Protein AF-A0A427YK51-F1 (afdb_monomer_lite)

pLDDT: mean 76.86, std 20.22, range [32.34, 98.31]

Secondary structure (DSSP, 8-state):
----TTSHHHHHHHHHHHHHHHHHHHT----S----PPP-------HHHHHHHHHHHHHHHHHH-HHHHHHHHTHHHHHHHHS-S------S-----------------TTTSS-HHHHHHHHHHTHHHHHHHHHHHHHHHHHHHTT-SS-TTHHHHHHHHHHHHHHHHHHHHHHHHHHHHHHHHHHHHHHHHHHHHHHHHHHHHHHHHHHHHHHHHHHHHHHHHHHHHHH-

Structure (mmCIF, N/CA/C/O backbone):
data_AF-A0A427YK51-F1
#
_entry.id   AF-A0A427YK51-F1
#
loop_
_atom_site.group_PDB
_atom_site.id
_atom_site.type_symbol
_atom_site.label_atom_id
_atom_site.label_alt_id
_atom_site.label_comp_id
_atom_site.label_asym_id
_atom_site.label_entity_id
_atom_site.label_seq_id
_atom_site.pdbx_PDB_ins_code
_atom_site.Cartn_x
_atom_site.Cartn_y
_atom_site.Cartn_z
_atom_site.occupancy
_atom_site.B_iso_or_equiv
_atom_site.auth_seq_id
_atom_site.auth_comp_id
_atom_site.auth_asym_id
_atom_site.auth_atom_id
_atom_site.pdbx_PDB_model_num
ATOM 1 N N . MET A 1 1 ? -42.711 -63.220 38.033 1.00 44.75 1 MET A N 1
ATOM 2 C CA . MET A 1 1 ? -41.457 -62.442 38.059 1.00 44.75 1 MET A CA 1
ATOM 3 C C . MET A 1 1 ? -41.635 -61.260 37.131 1.00 44.75 1 MET A C 1
ATOM 5 O O . MET A 1 1 ? -41.816 -61.467 35.942 1.00 44.75 1 MET A O 1
ATOM 9 N N . GLY A 1 2 ? -41.697 -60.066 37.702 1.00 42.53 2 GLY A N 1
ATOM 10 C CA . GLY A 1 2 ? -41.943 -58.801 37.017 1.00 42.53 2 GLY A CA 1
ATOM 11 C C . GLY A 1 2 ? -41.925 -57.731 38.096 1.00 42.53 2 GLY A C 1
ATOM 12 O O . GLY A 1 2 ? -42.953 -57.460 38.697 1.00 42.53 2 GLY A O 1
ATOM 13 N N . SER A 1 3 ? -40.720 -57.307 38.464 1.00 44.53 3 SER A N 1
ATOM 14 C CA . SER A 1 3 ? -40.442 -56.328 39.512 1.00 44.53 3 SER A CA 1
ATOM 15 C C . SER A 1 3 ? -40.692 -54.913 38.997 1.00 44.53 3 SER A C 1
ATOM 17 O O . SER A 1 3 ? -40.274 -54.570 37.892 1.00 44.53 3 SER A O 1
ATOM 19 N N . ASP A 1 4 ? -41.382 -54.128 39.817 1.00 44.78 4 ASP A N 1
ATOM 20 C CA . ASP A 1 4 ? -41.855 -52.778 39.530 1.00 44.78 4 ASP A CA 1
ATOM 21 C C . ASP A 1 4 ? -40.704 -51.769 39.309 1.00 44.78 4 ASP A C 1
ATOM 23 O O . ASP A 1 4 ? -39.847 -51.620 40.182 1.00 44.78 4 ASP A O 1
ATOM 27 N N . PRO A 1 5 ? -40.697 -51.002 38.201 1.00 50.91 5 PRO A N 1
ATOM 28 C CA . PRO A 1 5 ? -39.654 -50.016 37.884 1.00 50.91 5 PRO A CA 1
ATOM 29 C C . PRO A 1 5 ? -39.825 -48.658 38.598 1.00 50.91 5 PRO A C 1
ATOM 31 O O . PRO A 1 5 ? -39.137 -47.695 38.271 1.00 50.91 5 PRO A O 1
ATOM 34 N N . LEU A 1 6 ? -40.749 -48.541 39.559 1.00 51.09 6 LEU A N 1
ATOM 35 C CA . LEU A 1 6 ? -41.072 -47.273 40.238 1.00 51.09 6 LEU A CA 1
ATOM 36 C C . LEU A 1 6 ? -40.318 -47.061 41.563 1.00 51.09 6 LEU A C 1
ATOM 38 O O . LEU A 1 6 ? -40.369 -45.970 42.128 1.00 51.09 6 LEU A O 1
ATOM 42 N N . ALA A 1 7 ? -39.613 -48.078 42.069 1.00 51.84 7 ALA A N 1
ATOM 43 C CA . ALA A 1 7 ? -38.856 -47.970 43.318 1.00 51.84 7 ALA A CA 1
ATOM 44 C C . ALA A 1 7 ? -37.453 -47.363 43.124 1.00 51.84 7 ALA A C 1
ATOM 46 O O . ALA A 1 7 ? -36.937 -46.727 44.037 1.00 51.84 7 ALA A O 1
ATOM 47 N N . GLU A 1 8 ? -36.848 -47.499 41.941 1.00 56.53 8 GLU A N 1
ATOM 48 C CA . GLU A 1 8 ? -35.468 -47.051 41.688 1.00 56.53 8 GLU A CA 1
ATOM 49 C C . GLU A 1 8 ? -35.343 -45.520 41.564 1.00 56.53 8 GLU A C 1
ATOM 51 O O . GLU A 1 8 ? -34.313 -44.948 41.921 1.00 56.53 8 GLU A O 1
ATOM 56 N N . SER A 1 9 ? -36.403 -44.817 41.146 1.00 58.25 9 SER A N 1
ATOM 57 C CA . SER A 1 9 ? -36.369 -43.360 40.946 1.00 58.25 9 SER A CA 1
ATOM 58 C C . SER A 1 9 ? -36.413 -42.538 42.239 1.00 58.25 9 SER A C 1
ATOM 60 O O . SER A 1 9 ? -36.059 -41.362 42.214 1.00 58.25 9 SER A O 1
ATOM 62 N N . SER A 1 10 ? -36.854 -43.114 43.364 1.00 60.19 10 SER A N 1
ATOM 63 C CA . SER A 1 10 ? -36.919 -42.408 44.657 1.00 60.19 10 SER A CA 1
ATOM 64 C C . SER A 1 10 ? -35.620 -42.507 45.464 1.00 60.19 10 SER A C 1
ATOM 66 O O . SER A 1 10 ? -35.354 -41.653 46.310 1.00 60.19 10 SER A O 1
ATOM 68 N N . ILE A 1 11 ? -34.786 -43.507 45.171 1.00 65.88 11 ILE A N 1
ATOM 69 C CA . ILE A 1 11 ? -33.547 -43.789 45.906 1.00 65.88 11 ILE A CA 1
ATOM 70 C C . ILE A 1 11 ? -32.433 -42.829 45.462 1.00 65.88 11 ILE A C 1
ATOM 72 O O . ILE A 1 11 ? -31.733 -42.260 46.294 1.00 65.88 11 ILE A O 1
ATOM 76 N N . ILE A 1 12 ? -32.344 -42.543 44.161 1.00 72.50 12 ILE A N 1
ATOM 77 C CA . ILE A 1 12 ? -31.339 -41.648 43.561 1.00 72.50 12 ILE A CA 1
ATOM 78 C C . ILE A 1 12 ? -31.368 -40.211 44.139 1.00 72.50 12 ILE A C 1
ATOM 80 O O . ILE A 1 12 ? -30.313 -39.696 44.518 1.00 72.50 12 ILE A O 1
ATOM 84 N N . PRO A 1 13 ? -32.524 -39.523 44.255 1.00 78.69 13 PRO A N 1
ATOM 85 C CA . PRO A 1 13 ? -32.568 -38.186 44.853 1.00 78.69 13 PRO A CA 1
ATOM 86 C C . PRO A 1 13 ? -32.269 -38.188 46.360 1.00 78.69 13 PRO A C 1
ATOM 88 O O . PRO A 1 13 ? -31.749 -37.197 46.879 1.00 78.69 13 PRO A O 1
ATOM 91 N N . LEU A 1 14 ? -32.562 -39.286 47.066 1.00 76.38 14 LEU A N 1
ATOM 92 C CA . LEU A 1 14 ? -32.202 -39.441 48.477 1.00 76.38 14 LEU A CA 1
ATOM 93 C C . LEU A 1 14 ? -30.695 -39.637 48.647 1.00 76.38 14 LEU A C 1
ATOM 95 O O . LEU A 1 14 ? -30.105 -38.982 49.500 1.00 76.38 14 LEU A O 1
ATOM 99 N N . GLU A 1 15 ? -30.057 -40.444 47.802 1.00 77.62 15 GLU A N 1
ATOM 100 C CA . GLU A 1 15 ? -28.602 -40.619 47.798 1.00 77.62 15 GLU A CA 1
ATOM 101 C C . GLU A 1 15 ? -27.862 -39.321 47.460 1.00 77.62 15 GLU A C 1
ATOM 103 O O . GLU A 1 15 ? -26.874 -38.991 48.114 1.00 77.62 15 GLU A O 1
ATOM 108 N N . LEU A 1 16 ? -28.361 -38.532 46.502 1.00 75.12 16 LEU A N 1
ATOM 109 C CA . LEU A 1 16 ? -27.796 -37.217 46.177 1.00 75.12 16 LEU A CA 1
ATOM 110 C C . LEU A 1 16 ? -27.913 -36.231 47.342 1.00 75.12 16 LEU A C 1
ATOM 112 O O . LEU A 1 16 ? -26.957 -35.512 47.626 1.00 75.12 16 LEU A O 1
ATOM 116 N N . ARG A 1 17 ? -29.050 -36.211 48.051 1.00 78.62 17 ARG A N 1
ATOM 117 C CA . ARG A 1 17 ? -29.208 -35.394 49.264 1.00 78.62 17 ARG A CA 1
ATOM 118 C C . ARG A 1 17 ? -28.323 -35.879 50.404 1.00 78.62 17 ARG A C 1
ATOM 120 O O . ARG A 1 17 ? -27.731 -35.050 51.083 1.00 78.62 17 ARG A O 1
ATOM 127 N N . LEU A 1 18 ? -28.201 -37.189 50.600 1.00 74.75 18 LEU A N 1
ATOM 128 C CA . LEU A 1 18 ? -27.351 -37.767 51.639 1.00 74.75 18 LEU A CA 1
ATOM 129 C C . LEU A 1 18 ? -25.876 -37.461 51.351 1.00 74.75 18 LEU A C 1
ATOM 131 O O . LEU A 1 18 ? -25.161 -37.030 52.248 1.00 74.75 18 LEU A O 1
ATOM 135 N N . ARG A 1 19 ? -25.459 -37.538 50.083 1.00 72.62 19 ARG A N 1
ATOM 136 C CA . ARG A 1 19 ? -24.123 -37.142 49.629 1.00 72.62 19 ARG A CA 1
ATOM 137 C C . ARG A 1 19 ? -23.878 -35.636 49.714 1.00 72.62 19 ARG A C 1
ATOM 139 O O . ARG A 1 19 ? -22.768 -35.230 50.035 1.00 72.62 19 ARG A O 1
ATOM 146 N N . ALA A 1 20 ? -24.887 -34.803 49.457 1.00 72.75 20 ALA A N 1
ATOM 147 C CA . ALA A 1 20 ? -24.796 -33.353 49.636 1.00 72.75 20 ALA A CA 1
ATOM 148 C C . ALA A 1 20 ? -24.686 -32.971 51.121 1.00 72.75 20 ALA A C 1
ATOM 150 O O . ALA A 1 20 ? -23.879 -32.117 51.475 1.00 72.75 20 ALA A O 1
ATOM 151 N N . LEU A 1 21 ? -25.435 -33.644 51.997 1.00 70.81 21 LEU A N 1
ATOM 152 C CA . LEU A 1 21 ? -25.329 -33.477 53.447 1.00 70.81 21 LEU A CA 1
ATOM 153 C C . LEU A 1 21 ? -23.977 -33.977 53.968 1.00 70.81 21 LEU A C 1
ATOM 155 O O . LEU A 1 21 ? -23.345 -33.296 54.768 1.00 70.81 21 LEU A O 1
ATOM 159 N N . GLU A 1 22 ? -23.488 -35.112 53.472 1.00 73.31 22 GLU A N 1
ATOM 160 C CA . GLU A 1 22 ? -22.149 -35.624 53.773 1.00 73.31 22 GLU A CA 1
ATOM 161 C C . GLU A 1 22 ? -21.064 -34.626 53.333 1.00 73.31 22 GLU A C 1
ATOM 163 O O . GLU A 1 22 ? -20.178 -34.285 54.113 1.00 73.31 22 GLU A O 1
ATOM 168 N N . ALA A 1 23 ? -21.185 -34.080 52.124 1.00 69.56 23 ALA A N 1
ATOM 169 C CA . ALA A 1 23 ? -20.303 -33.060 51.567 1.00 69.56 23 ALA A CA 1
ATOM 170 C C . ALA A 1 23 ? -20.331 -31.737 52.358 1.00 69.56 23 ALA A C 1
ATOM 172 O O . ALA A 1 23 ? -19.291 -31.110 52.558 1.00 69.56 23 ALA A O 1
ATOM 173 N N . GLN A 1 24 ? -21.499 -31.314 52.841 1.00 67.44 24 GLN A N 1
ATOM 174 C CA . GLN A 1 24 ? -21.661 -30.076 53.605 1.00 67.44 24 GLN A CA 1
ATOM 175 C C . GLN A 1 24 ? -21.171 -30.211 55.055 1.00 67.44 24 GLN A C 1
ATOM 177 O O . GLN A 1 24 ? -20.648 -29.252 55.615 1.00 67.44 24 GLN A O 1
ATOM 182 N N . VAL A 1 25 ? -21.286 -31.403 55.650 1.00 60.78 25 VAL A N 1
ATOM 183 C CA . VAL A 1 25 ? -20.880 -31.680 57.040 1.00 60.78 25 VAL A CA 1
ATOM 184 C C . VAL A 1 25 ? -19.402 -32.073 57.153 1.00 60.78 25 VAL A C 1
ATOM 186 O O . VAL A 1 25 ? -18.727 -31.651 58.092 1.00 60.78 25 VAL A O 1
ATOM 189 N N . LEU A 1 26 ? -18.865 -32.856 56.212 1.00 61.69 26 LEU A N 1
ATOM 190 C CA . LEU A 1 26 ? -17.434 -33.199 56.180 1.00 61.69 26 LEU A CA 1
ATOM 191 C C . LEU A 1 26 ? -16.580 -32.084 55.559 1.00 61.69 26 LEU A C 1
ATOM 193 O O . LEU A 1 26 ? -15.373 -32.033 55.809 1.00 61.69 26 LEU A O 1
ATOM 197 N N . GLY A 1 27 ? -17.224 -31.168 54.832 1.00 50.03 27 GLY A N 1
ATOM 198 C CA . GLY A 1 27 ? -16.597 -30.096 54.078 1.00 50.03 27 GLY A CA 1
ATOM 199 C C . GLY A 1 27 ? -16.017 -30.624 52.769 1.00 50.03 27 GLY A C 1
ATOM 200 O O . GLY A 1 27 ? -15.005 -31.321 52.757 1.00 50.03 27 GLY A O 1
ATOM 201 N N . VAL A 1 28 ? -16.615 -30.254 51.638 1.00 48.75 28 VAL A N 1
ATOM 202 C CA . VAL A 1 28 ? -15.907 -30.288 50.353 1.00 48.75 28 VAL A CA 1
ATOM 203 C C . VAL A 1 28 ? -14.806 -29.246 50.462 1.00 48.75 28 VAL A C 1
ATOM 205 O O . VAL A 1 28 ? -15.109 -28.077 50.690 1.00 48.75 28 VAL A O 1
ATOM 208 N N . GLY A 1 29 ? -13.543 -29.670 50.368 1.00 42.81 29 GLY A N 1
ATOM 209 C CA . GLY A 1 29 ? -12.381 -28.789 50.449 1.00 42.81 29 GLY A CA 1
ATOM 210 C C . GLY A 1 29 ? -12.544 -27.583 49.527 1.00 42.81 29 GLY A C 1
ATOM 211 O O . GLY A 1 29 ? -12.349 -27.678 48.316 1.00 42.81 29 GLY A O 1
ATOM 212 N N . SER A 1 30 ? -12.935 -26.452 50.109 1.00 32.53 30 SER A N 1
ATOM 213 C CA . SER A 1 30 ? -12.967 -25.177 49.421 1.00 32.53 30 SER A CA 1
ATOM 214 C C . SER A 1 30 ? -11.526 -24.733 49.217 1.00 32.53 30 SER A C 1
ATOM 216 O O . SER A 1 30 ? -10.834 -24.388 50.170 1.00 32.53 30 SER A O 1
ATOM 218 N N . SER A 1 31 ? -11.130 -24.699 47.946 1.00 32.75 31 SER A N 1
ATOM 219 C CA . SER A 1 31 ? -9.951 -24.039 47.377 1.00 32.75 31 SER A CA 1
ATOM 220 C C . SER A 1 31 ? -8.581 -24.686 47.628 1.00 32.75 31 SER A C 1
ATOM 222 O O . SER A 1 31 ? -8.115 -24.812 48.750 1.00 32.75 31 SER A O 1
ATOM 224 N N . LEU A 1 32 ? -7.904 -25.078 46.542 1.00 44.16 32 LEU A N 1
ATOM 225 C CA . LEU A 1 32 ? -6.836 -24.305 45.874 1.00 44.16 32 LEU A CA 1
ATOM 226 C C . LEU A 1 32 ? -5.875 -23.419 46.697 1.00 44.16 32 LEU A C 1
ATOM 228 O O . LEU A 1 32 ? -5.132 -22.652 46.089 1.00 44.16 32 LEU A O 1
ATOM 232 N N . SER A 1 33 ? -5.799 -23.524 48.021 1.00 41.41 33 SER A N 1
ATOM 233 C CA . SER A 1 33 ? -4.777 -22.824 48.786 1.00 41.41 33 SER A CA 1
ATOM 234 C C . SER A 1 33 ? -4.184 -23.698 49.878 1.00 41.41 33 SER A C 1
ATOM 236 O O . SER A 1 33 ? -4.860 -24.191 50.772 1.00 41.41 33 SER A O 1
ATOM 238 N N . ASP A 1 34 ? -2.867 -23.748 49.786 1.00 32.78 34 ASP A N 1
ATOM 239 C CA . ASP A 1 34 ? -1.893 -24.071 50.805 1.00 32.78 34 ASP A CA 1
ATOM 240 C C . ASP A 1 34 ? -1.350 -25.501 50.859 1.00 32.78 34 ASP A C 1
ATOM 242 O O . ASP A 1 34 ? -2.022 -26.518 51.023 1.00 32.78 34 ASP A O 1
ATOM 246 N N . ARG A 1 35 ? -0.041 -25.522 50.648 1.00 44.59 35 ARG A N 1
ATOM 247 C CA . ARG A 1 35 ? 0.830 -26.666 50.485 1.00 44.59 35 ARG A CA 1
ATOM 248 C C . ARG A 1 35 ? 1.376 -26.970 51.870 1.00 44.59 35 ARG A C 1
ATOM 250 O O . ARG A 1 35 ? 2.417 -26.445 52.244 1.00 44.59 35 ARG A O 1
ATOM 257 N N . VAL A 1 36 ? 0.682 -27.825 52.611 1.00 36.91 36 VAL A N 1
ATOM 258 C CA . VAL A 1 36 ? 1.218 -28.451 53.822 1.00 36.91 36 VAL A CA 1
ATOM 259 C C . VAL A 1 36 ? 0.994 -29.954 53.713 1.00 36.91 36 VAL A C 1
ATOM 261 O O . VAL A 1 36 ? -0.085 -30.418 53.355 1.00 36.91 36 VAL A O 1
ATOM 264 N N . GLU A 1 37 ? 2.079 -30.690 53.923 1.00 36.19 37 GLU A N 1
ATOM 265 C CA . GLU A 1 37 ? 2.187 -32.140 53.788 1.00 36.19 37 GLU A CA 1
ATOM 266 C C . GLU A 1 37 ? 1.165 -32.932 54.624 1.00 36.19 37 GLU A C 1
ATOM 268 O O . GLU A 1 37 ? 0.690 -32.445 55.654 1.00 36.19 37 GLU A O 1
ATOM 273 N N . PRO A 1 38 ? 0.832 -34.170 54.211 1.00 39.66 38 PRO A N 1
ATOM 274 C CA . PRO A 1 38 ? -0.181 -34.970 54.881 1.00 39.66 38 PRO A CA 1
ATOM 275 C C . PRO A 1 38 ? 0.392 -35.635 56.140 1.00 39.66 38 PRO A C 1
ATOM 277 O O . PRO A 1 38 ? 1.454 -36.255 56.067 1.00 39.66 38 PRO A O 1
ATOM 280 N N . PRO A 1 39 ? -0.331 -35.653 57.271 1.00 39.81 39 PRO A N 1
ATOM 281 C CA . PRO A 1 39 ? -0.178 -36.721 58.231 1.00 39.81 39 PRO A CA 1
ATOM 282 C C . PRO A 1 39 ? -1.173 -37.845 57.916 1.00 39.81 39 PRO A C 1
ATOM 284 O O . PRO A 1 39 ? -2.341 -37.632 57.590 1.00 39.81 39 PRO A O 1
ATOM 287 N N . HIS A 1 40 ? -0.643 -39.058 58.006 1.00 45.44 40 HIS A N 1
ATOM 288 C CA . HIS A 1 40 ? -1.328 -40.340 58.027 1.00 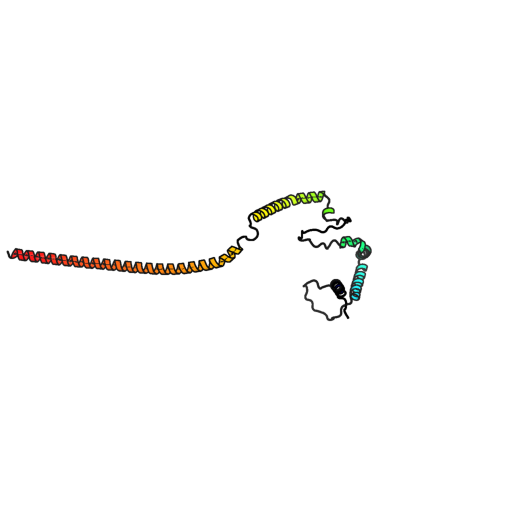45.44 40 HIS A CA 1
ATOM 289 C C . HIS A 1 40 ? -2.645 -40.331 58.820 1.00 45.44 40 HIS A C 1
ATOM 291 O O . HIS A 1 40 ? -2.649 -40.025 60.005 1.00 45.44 40 HIS A O 1
ATOM 297 N N . ASP A 1 41 ? -3.751 -40.695 58.170 1.00 38.09 41 ASP A N 1
ATOM 298 C CA . ASP A 1 41 ? -4.544 -41.897 58.477 1.00 38.09 41 ASP A CA 1
ATOM 299 C C . ASP A 1 41 ? -5.926 -41.798 57.820 1.00 38.09 41 ASP A C 1
ATOM 301 O O . ASP A 1 41 ? -6.728 -40.907 58.089 1.00 38.09 41 ASP A O 1
ATOM 305 N N . GLY A 1 42 ? -6.218 -42.761 56.945 1.00 44.41 42 GLY A N 1
ATOM 306 C CA . GLY A 1 42 ? -7.495 -42.919 56.248 1.00 44.41 42 GLY A CA 1
ATOM 307 C C . GLY A 1 42 ? -8.607 -43.438 57.157 1.00 44.41 42 GLY A C 1
ATOM 308 O O . GLY A 1 42 ? -9.209 -44.472 56.873 1.00 44.41 42 GLY A O 1
ATOM 309 N N . ARG A 1 43 ? -8.892 -42.736 58.254 1.00 46.94 43 ARG A N 1
ATOM 310 C CA . ARG A 1 43 ? -10.034 -43.020 59.119 1.00 46.94 43 ARG A CA 1
ATOM 311 C C . ARG A 1 43 ? -10.941 -41.806 59.106 1.00 46.94 43 ARG A C 1
ATOM 313 O O . ARG A 1 43 ? -10.569 -40.754 59.609 1.00 46.94 43 ARG A O 1
ATOM 320 N N . ALA A 1 44 ? -12.126 -41.961 58.518 1.00 52.44 44 ALA A N 1
ATOM 321 C CA . ALA A 1 44 ? -13.206 -40.996 58.649 1.00 52.44 44 ALA A CA 1
ATOM 322 C C . ALA A 1 44 ? -13.381 -40.681 60.142 1.00 52.44 44 ALA A C 1
ATOM 324 O O . ALA A 1 44 ? -13.879 -41.515 60.903 1.00 52.44 44 ALA A O 1
ATOM 325 N N . VAL A 1 45 ? -12.894 -39.516 60.580 1.00 55.88 45 VAL A N 1
ATOM 326 C CA . VAL A 1 45 ? -13.179 -38.997 61.915 1.00 55.88 45 VAL A CA 1
ATOM 327 C C . VAL A 1 45 ? -14.691 -38.878 61.955 1.00 55.88 45 VAL A C 1
ATOM 329 O O . VAL A 1 45 ? -15.280 -38.135 61.169 1.00 55.88 45 VAL A O 1
ATOM 332 N N . SER A 1 46 ? -15.325 -39.709 62.780 1.00 64.94 46 SER A N 1
ATOM 333 C CA . SER A 1 46 ? -16.777 -39.764 62.842 1.00 64.94 46 SER A CA 1
ATOM 334 C C . SER A 1 46 ? -17.298 -38.365 63.155 1.00 64.94 46 SER A C 1
ATOM 336 O O . SER A 1 46 ? -16.729 -37.651 63.981 1.00 64.94 46 SER A O 1
ATOM 338 N N . VAL A 1 47 ? -18.377 -37.959 62.484 1.00 64.38 47 VAL A N 1
ATOM 339 C CA . VAL A 1 47 ? -19.022 -36.649 62.685 1.00 64.38 47 VAL A CA 1
ATOM 340 C C . VAL A 1 47 ? -19.231 -36.372 64.177 1.00 64.38 47 VAL A C 1
ATOM 342 O O . VAL A 1 47 ? -19.006 -35.261 64.635 1.00 64.38 47 VAL A O 1
ATOM 345 N N . ASN A 1 48 ? -19.528 -37.413 64.955 1.00 70.00 48 ASN A N 1
ATOM 346 C CA . ASN A 1 48 ? -19.694 -37.341 66.403 1.00 70.00 48 ASN A CA 1
ATOM 347 C C . ASN A 1 48 ? -18.417 -36.931 67.156 1.00 70.00 48 ASN A C 1
ATOM 349 O O . ASN A 1 48 ? -18.511 -36.172 68.113 1.00 70.00 48 ASN A O 1
ATOM 353 N N . LEU A 1 49 ? -17.231 -37.382 66.729 1.00 70.94 49 LEU A N 1
ATOM 354 C CA . LEU A 1 49 ? -15.959 -36.959 67.330 1.00 70.94 49 LEU A CA 1
ATOM 355 C C . LEU A 1 49 ? -15.651 -35.496 67.006 1.00 70.94 49 LEU A C 1
ATOM 357 O O . LEU A 1 49 ? -15.225 -34.758 67.886 1.00 70.94 49 LEU A O 1
ATOM 361 N N . ARG A 1 50 ? -15.914 -35.053 65.771 1.00 70.50 50 ARG A N 1
ATOM 362 C CA . ARG A 1 50 ? -15.660 -33.664 65.356 1.00 70.50 50 ARG A CA 1
ATOM 363 C C . ARG A 1 50 ? -16.674 -32.686 65.948 1.00 70.50 50 ARG A C 1
ATOM 365 O O . ARG A 1 50 ? -16.298 -31.593 66.345 1.00 70.50 50 ARG A O 1
ATOM 372 N N . VAL A 1 51 ? -17.944 -33.081 66.045 1.00 77.25 51 VAL A N 1
ATOM 373 C CA . VAL A 1 51 ? -18.979 -32.320 66.758 1.00 77.25 51 VAL A CA 1
ATOM 374 C C . VAL A 1 51 ? -18.656 -32.262 68.247 1.00 77.25 51 VAL A C 1
ATOM 376 O O . VAL A 1 51 ? -18.777 -31.188 68.821 1.00 77.25 51 VAL A O 1
ATOM 379 N N . GLY A 1 52 ? -18.177 -33.359 68.843 1.00 77.88 52 GLY A N 1
ATOM 380 C CA . GLY A 1 52 ? -17.667 -33.365 70.216 1.00 77.88 52 GLY A CA 1
ATOM 381 C C . GLY A 1 52 ? -16.512 -32.382 70.401 1.00 77.88 52 GLY A C 1
ATOM 382 O O . GLY A 1 52 ? -16.578 -31.513 71.254 1.00 77.88 52 GLY A O 1
ATOM 383 N N . GLU A 1 53 ? -15.511 -32.414 69.522 1.00 81.56 53 GLU A N 1
ATOM 384 C CA . GLU A 1 53 ? -14.363 -31.503 69.592 1.00 81.56 53 GLU A CA 1
ATOM 385 C C . GLU A 1 53 ? -14.755 -30.027 69.385 1.00 81.56 53 GLU A C 1
ATOM 387 O O . GLU A 1 53 ? -14.220 -29.134 70.042 1.00 81.56 53 GLU A O 1
ATOM 392 N N . ILE A 1 54 ? -15.696 -29.748 68.477 1.00 81.38 54 ILE A N 1
ATOM 393 C CA . ILE A 1 54 ? -16.239 -28.398 68.268 1.00 81.38 54 ILE A CA 1
ATOM 394 C C . ILE A 1 54 ? -17.050 -27.960 69.485 1.00 81.38 54 ILE A C 1
ATOM 396 O O . ILE A 1 54 ? -16.949 -26.802 69.879 1.00 81.38 54 ILE A O 1
ATOM 400 N N . HIS A 1 55 ? -17.828 -28.861 70.082 1.00 82.12 55 HIS A N 1
ATOM 401 C CA . HIS A 1 55 ? -18.591 -28.588 71.290 1.00 82.12 55 HIS A CA 1
ATOM 402 C C . HIS A 1 55 ? -17.663 -28.258 72.457 1.00 82.12 55 HIS A C 1
ATOM 404 O O . HIS A 1 55 ? -17.832 -27.205 73.057 1.00 82.12 55 HIS A O 1
ATOM 410 N N . ASP A 1 56 ? -16.619 -29.054 72.684 1.00 83.38 56 ASP A N 1
ATOM 411 C CA . ASP A 1 56 ? -15.636 -28.826 73.745 1.00 83.38 56 ASP A CA 1
ATOM 412 C C . ASP A 1 56 ? -14.887 -27.498 73.539 1.00 83.38 56 ASP A C 1
ATOM 414 O O . ASP A 1 56 ? -14.688 -26.717 74.473 1.00 83.38 56 ASP A O 1
ATOM 418 N N . LYS A 1 57 ? -14.509 -27.186 72.291 1.00 82.38 57 LYS A N 1
ATOM 419 C CA . LYS A 1 57 ? -13.874 -25.906 71.930 1.00 82.38 57 LYS A CA 1
ATOM 420 C C . LYS A 1 57 ? -14.824 -24.723 72.103 1.00 82.38 57 LYS A C 1
ATOM 422 O O . LYS A 1 57 ? -14.398 -23.663 72.565 1.00 82.38 57 LYS A O 1
ATOM 427 N N . LEU A 1 58 ? -16.093 -24.886 71.740 1.00 81.62 58 LEU A N 1
ATOM 428 C CA . LEU A 1 58 ? -17.118 -23.860 71.895 1.00 81.62 58 LEU A CA 1
ATOM 429 C C . LEU A 1 58 ? -17.472 -23.657 73.369 1.00 81.62 58 LEU A C 1
ATOM 431 O O . LEU A 1 58 ? -17.639 -22.519 73.791 1.00 81.62 58 LEU A O 1
ATOM 435 N N . GLU A 1 59 ? -17.526 -24.719 74.166 1.00 84.06 59 GLU A N 1
ATOM 436 C CA . GLU A 1 59 ? -17.763 -24.661 75.604 1.00 84.06 59 GLU A CA 1
ATOM 437 C C . GLU A 1 59 ? -16.592 -23.964 76.305 1.00 84.06 59 GLU A C 1
ATOM 439 O O . GLU A 1 59 ? -16.814 -23.007 77.052 1.00 84.06 59 GLU A O 1
ATOM 444 N N . ALA A 1 60 ? -15.348 -24.312 75.960 1.00 84.88 60 ALA A N 1
ATOM 445 C CA . ALA A 1 60 ? -14.152 -23.621 76.439 1.00 84.88 60 ALA A CA 1
ATOM 446 C C . ALA A 1 60 ? -14.143 -22.127 76.055 1.00 84.88 60 ALA A C 1
ATOM 448 O O . ALA A 1 60 ? -13.878 -21.274 76.905 1.00 84.88 60 ALA A O 1
ATOM 449 N N . ALA A 1 61 ? -14.491 -21.783 74.812 1.00 80.31 61 ALA A N 1
ATOM 450 C CA . ALA A 1 61 ? -14.588 -20.394 74.351 1.00 80.31 61 ALA A CA 1
ATOM 451 C C . ALA A 1 61 ? -15.785 -19.634 74.955 1.00 80.31 61 ALA A C 1
ATOM 453 O O . ALA A 1 61 ? -15.713 -18.429 75.187 1.00 80.31 61 ALA A O 1
ATOM 454 N N . SER A 1 62 ? -16.885 -20.328 75.251 1.00 81.19 62 SER A N 1
ATOM 455 C CA . SER A 1 62 ? -18.023 -19.746 75.960 1.00 81.19 62 SER A CA 1
ATOM 456 C C . SER A 1 62 ? -17.643 -19.447 77.408 1.00 81.19 62 SER A C 1
ATOM 458 O O . SER A 1 62 ? -17.969 -18.383 77.925 1.00 81.19 62 SER A O 1
ATOM 460 N N . SER A 1 63 ? -16.880 -20.336 78.056 1.00 80.25 63 SER A N 1
ATOM 461 C CA . SER A 1 63 ? -16.449 -20.180 79.445 1.00 80.25 63 SER A CA 1
ATOM 462 C C . SER A 1 63 ? -15.577 -18.936 79.644 1.00 80.25 63 SER A C 1
ATOM 464 O O . SER A 1 63 ? -15.687 -18.288 80.685 1.00 80.25 63 SER A O 1
ATOM 466 N N . SER A 1 64 ? -14.798 -18.560 78.623 1.00 85.44 64 SER A N 1
ATOM 467 C CA . SER A 1 64 ? -13.919 -17.389 78.626 1.00 85.44 64 SER A CA 1
ATOM 468 C C . SER A 1 64 ? -14.608 -16.082 78.214 1.00 85.44 64 SER A C 1
ATOM 470 O O . SER A 1 64 ? -14.060 -15.011 78.472 1.00 85.44 64 SER A O 1
ATOM 472 N N . SER A 1 65 ? -15.804 -16.136 77.613 1.00 84.88 65 SER A N 1
ATOM 473 C CA . SER A 1 65 ? -16.527 -14.957 77.125 1.00 84.88 65 SER A CA 1
ATOM 474 C C . SER A 1 65 ? -18.025 -15.025 77.429 1.00 84.88 65 SER A C 1
ATOM 476 O O . SER A 1 65 ? -18.802 -15.718 76.768 1.00 84.88 65 SER A O 1
ATOM 478 N N . ASP A 1 66 ? -18.473 -14.215 78.390 1.00 80.50 66 ASP A N 1
ATOM 479 C CA . ASP A 1 66 ? -19.898 -14.104 78.731 1.00 80.50 66 ASP A CA 1
ATOM 480 C C . ASP A 1 66 ? -20.752 -13.537 77.583 1.00 80.50 66 ASP A C 1
ATOM 482 O O . ASP A 1 66 ? -21.955 -13.797 77.515 1.00 80.50 66 ASP A O 1
ATOM 486 N N . ALA A 1 67 ? -20.144 -12.806 76.642 1.00 79.56 67 ALA A N 1
ATOM 487 C CA . ALA A 1 67 ? -20.817 -12.342 75.430 1.00 79.56 67 ALA A CA 1
ATOM 488 C C . ALA A 1 67 ? -21.177 -13.511 74.498 1.00 79.56 67 ALA A C 1
ATOM 490 O O . ALA A 1 67 ? -22.289 -13.553 73.971 1.00 79.56 67 ALA A O 1
ATOM 491 N N . LEU A 1 68 ? -20.283 -14.498 74.357 1.00 80.94 68 LEU A N 1
ATOM 492 C CA . LEU A 1 68 ? -20.555 -15.722 73.600 1.00 80.94 68 LEU A CA 1
ATOM 493 C C . LEU A 1 68 ? -21.634 -16.570 74.278 1.00 80.94 68 LEU A C 1
ATOM 495 O O . LEU A 1 68 ? -22.523 -17.058 73.590 1.00 80.94 68 LEU A O 1
ATOM 499 N N . LYS A 1 69 ? -21.639 -16.674 75.614 1.00 83.19 69 LYS A N 1
ATOM 500 C CA . LYS A 1 69 ? -22.736 -17.342 76.343 1.00 83.19 69 LYS A CA 1
ATOM 501 C C . LYS A 1 69 ? -24.092 -16.690 76.063 1.00 83.19 69 LYS A C 1
ATOM 503 O O . LYS A 1 69 ? -25.069 -17.391 75.824 1.00 83.19 69 LYS A O 1
ATOM 508 N N . ARG A 1 70 ? -24.165 -15.352 76.063 1.00 81.75 70 ARG A N 1
ATOM 509 C CA . ARG A 1 70 ? -25.404 -14.618 75.737 1.00 81.75 70 ARG A CA 1
ATOM 510 C C . ARG A 1 70 ? -25.833 -14.828 74.288 1.00 81.75 70 ARG A C 1
ATOM 512 O O . ARG A 1 70 ? -27.020 -15.003 74.043 1.00 81.75 70 ARG A O 1
ATOM 519 N N . LEU A 1 71 ? -24.884 -14.859 73.354 1.00 82.12 71 LEU A N 1
ATOM 520 C CA . LEU A 1 71 ? -25.155 -15.142 71.945 1.00 82.12 71 LEU A CA 1
ATOM 521 C C . LEU A 1 71 ? -25.663 -16.575 71.740 1.00 82.12 71 LEU A C 1
ATOM 523 O O . LEU A 1 71 ? -26.634 -16.762 71.022 1.00 82.12 71 LEU A O 1
ATOM 527 N N . ILE A 1 72 ? -25.048 -17.572 72.382 1.00 83.00 72 ILE A N 1
ATOM 528 C CA . ILE A 1 72 ? -25.463 -18.981 72.287 1.00 83.00 72 ILE A CA 1
ATOM 529 C C . ILE A 1 72 ? -26.859 -19.164 72.897 1.00 83.00 72 ILE A C 1
ATOM 531 O O . ILE A 1 72 ? -27.735 -19.752 72.268 1.00 83.00 72 ILE A O 1
ATOM 535 N N . ASN A 1 73 ? -27.105 -18.592 74.079 1.00 85.06 73 ASN A N 1
ATOM 536 C CA . ASN A 1 73 ? -28.414 -18.655 74.739 1.00 85.06 73 ASN A CA 1
ATOM 537 C C . ASN A 1 73 ? -29.499 -17.883 73.970 1.00 85.06 73 ASN A C 1
ATOM 539 O O . ASN A 1 73 ? -30.666 -18.260 74.001 1.00 85.06 73 ASN A O 1
ATOM 543 N N . GLY A 1 74 ? -29.114 -16.809 73.276 1.00 83.56 74 GLY A N 1
ATOM 544 C CA . GLY A 1 74 ? -29.980 -16.001 72.421 1.00 83.56 74 GLY A CA 1
ATOM 545 C C . GLY A 1 74 ? -29.899 -16.366 70.941 1.00 83.56 74 GLY A C 1
ATOM 546 O O . GLY A 1 74 ? -30.349 -15.578 70.115 1.00 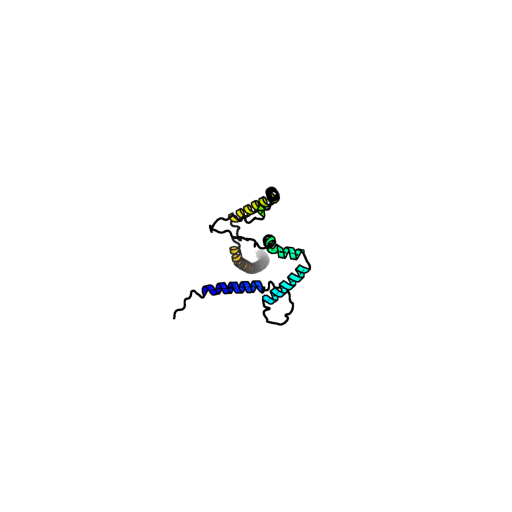83.56 74 GLY A O 1
ATOM 547 N N . TYR A 1 75 ? -29.325 -17.517 70.573 1.00 81.06 75 TYR A N 1
ATOM 548 C CA . TYR A 1 75 ? -28.979 -17.805 69.177 1.00 81.06 75 TYR A CA 1
ATOM 549 C C . TYR A 1 75 ? -30.198 -17.727 68.256 1.00 81.06 75 TYR A C 1
ATOM 551 O O . TYR A 1 75 ? -30.120 -17.140 67.184 1.00 81.06 75 TYR A O 1
ATOM 559 N N . GLN A 1 76 ? -31.353 -18.218 68.714 1.00 77.62 76 GLN A N 1
ATOM 560 C CA . GLN A 1 76 ? -32.613 -18.114 67.971 1.00 77.62 76 GLN A CA 1
ATOM 561 C C . GLN A 1 76 ? -33.088 -16.666 67.788 1.00 77.62 76 GLN A C 1
ATOM 563 O O . GLN A 1 76 ? -33.652 -16.334 66.753 1.00 77.62 76 GLN A O 1
ATOM 568 N N . GLN A 1 77 ? -32.834 -15.794 68.765 1.00 81.56 77 GLN A N 1
ATOM 569 C CA . GLN A 1 77 ? -33.208 -14.381 68.708 1.00 81.56 77 GLN A CA 1
ATOM 570 C C . GLN A 1 77 ? -32.279 -13.576 67.787 1.00 81.56 77 GLN A C 1
ATOM 572 O O . GLN A 1 77 ? -32.716 -12.619 67.155 1.00 81.56 77 GLN A O 1
ATOM 577 N N . TYR A 1 78 ? -31.008 -13.974 67.687 1.00 76.62 78 TYR A N 1
ATOM 578 C CA . TYR A 1 78 ? -30.022 -13.354 66.797 1.00 76.62 78 TYR A CA 1
ATOM 579 C C . TYR A 1 78 ? -29.960 -14.003 65.408 1.00 76.62 78 TYR A C 1
ATOM 581 O O . TYR A 1 78 ? -29.311 -13.455 64.518 1.00 76.62 78 TYR A O 1
ATOM 589 N N . LEU A 1 79 ? -30.657 -15.123 65.196 1.00 73.44 79 LEU A N 1
ATOM 590 C CA . LEU A 1 79 ? -30.714 -15.845 63.923 1.00 73.44 79 LEU A CA 1
ATOM 591 C C . LEU A 1 79 ? -31.071 -14.920 62.745 1.00 73.44 79 LEU A C 1
ATOM 593 O O . LEU A 1 79 ? -30.309 -14.929 61.780 1.00 73.44 79 LEU A O 1
ATOM 597 N N . PRO A 1 80 ? -32.097 -14.044 62.827 1.00 73.38 80 PRO A N 1
ATOM 598 C CA . PRO A 1 80 ? -32.458 -13.162 61.714 1.00 73.38 80 PRO A CA 1
ATOM 599 C C . PRO A 1 80 ? -31.364 -12.149 61.341 1.00 73.38 80 PRO A C 1
ATOM 601 O O . PRO A 1 80 ? -31.245 -11.758 60.185 1.00 73.38 80 PRO A O 1
ATOM 604 N N . LEU A 1 81 ? -30.544 -11.727 62.311 1.00 70.44 81 LEU A N 1
ATOM 605 C CA . LEU A 1 81 ? -29.435 -10.792 62.084 1.00 70.44 81 LEU A CA 1
ATOM 606 C C . LEU A 1 81 ? -28.207 -11.492 61.488 1.00 70.44 81 LEU A C 1
ATOM 608 O O . LEU A 1 81 ? -27.429 -10.875 60.766 1.00 70.44 81 LEU A O 1
ATOM 612 N N . LEU A 1 82 ? -28.035 -12.783 61.782 1.00 69.75 82 LEU A N 1
ATOM 613 C CA . LEU A 1 82 ? -26.942 -13.604 61.261 1.00 69.75 82 LEU A CA 1
ATOM 614 C C . LEU A 1 82 ? -27.240 -14.150 59.855 1.00 69.75 82 LEU A C 1
ATOM 616 O O . LEU A 1 82 ? -26.308 -14.477 59.123 1.00 69.75 82 LEU A O 1
ATOM 620 N N . THR A 1 83 ? -28.512 -14.210 59.451 1.00 65.88 83 THR A N 1
ATOM 621 C CA . THR A 1 83 ? -28.940 -14.638 58.107 1.00 65.88 83 THR A CA 1
ATOM 622 C C . THR A 1 83 ? -28.880 -13.539 57.044 1.00 65.88 83 THR A C 1
ATOM 624 O O . THR A 1 83 ? -29.158 -13.818 55.884 1.00 65.88 83 THR A O 1
ATOM 627 N N . LEU A 1 84 ? -28.455 -12.313 57.381 1.00 57.00 84 LEU A N 1
ATOM 628 C CA . LEU A 1 84 ? -28.312 -11.189 56.433 1.00 57.00 84 LEU A CA 1
ATOM 629 C C . LEU A 1 84 ? -27.170 -11.356 55.407 1.00 57.00 84 LEU A C 1
ATOM 631 O O . LEU A 1 84 ? -26.809 -10.408 54.716 1.00 57.00 84 LEU A O 1
ATOM 635 N N . SER A 1 85 ? -26.580 -12.545 55.297 1.00 55.50 85 SER A N 1
ATOM 636 C CA . SER A 1 85 ? -25.424 -12.809 54.444 1.00 55.50 85 SER A CA 1
ATOM 637 C C . SER A 1 85 ? -25.613 -14.089 53.635 1.00 55.50 85 SER A C 1
ATOM 639 O O . SER A 1 85 ? -24.856 -15.041 53.783 1.00 55.50 85 SER A O 1
ATOM 641 N N . HIS A 1 86 ? -26.662 -14.141 52.811 1.00 50.72 86 HIS A N 1
ATOM 642 C CA . HIS A 1 86 ? -26.644 -14.908 51.562 1.00 50.72 86 HIS A CA 1
ATOM 643 C C . HIS A 1 86 ? -27.880 -14.598 50.707 1.00 50.72 86 HIS A C 1
ATOM 645 O O . HIS A 1 86 ? -28.770 -15.429 50.558 1.00 50.72 86 HIS A O 1
ATOM 651 N N . GLU A 1 87 ? -27.924 -13.419 50.088 1.00 41.25 87 GLU A N 1
ATOM 652 C CA . GLU A 1 87 ? -28.682 -13.290 48.842 1.00 41.25 87 GLU A CA 1
ATOM 653 C C . GLU A 1 87 ? -27.671 -13.182 47.695 1.00 41.25 87 GLU A C 1
ATOM 655 O O . GLU A 1 87 ? -26.918 -12.205 47.626 1.00 41.25 87 GLU A O 1
ATOM 660 N N . PRO A 1 88 ? -27.543 -14.222 46.849 1.00 47.59 88 PRO A N 1
ATOM 661 C CA . PRO A 1 88 ? -26.754 -14.114 45.640 1.00 47.59 88 PRO A CA 1
ATOM 662 C C . PRO A 1 88 ? -27.390 -13.032 44.776 1.00 47.59 88 PRO A C 1
ATOM 664 O O . PRO A 1 88 ? -28.579 -13.070 44.475 1.00 47.59 88 PRO A O 1
ATOM 667 N N . THR A 1 89 ? -26.565 -12.074 44.384 1.00 41.31 89 THR A N 1
ATOM 668 C CA . THR A 1 89 ? -26.811 -11.127 43.303 1.00 41.31 89 THR A CA 1
ATOM 669 C C . THR A 1 89 ? -27.645 -11.758 42.175 1.00 41.31 89 THR A C 1
ATOM 671 O O . THR A 1 89 ? -27.123 -12.611 41.448 1.00 41.31 89 THR A O 1
ATOM 674 N N . PRO A 1 90 ? -28.909 -11.343 41.947 1.00 43.09 90 PRO A N 1
ATOM 675 C CA . PRO A 1 90 ? -29.607 -11.704 40.726 1.00 43.09 90 PRO A CA 1
ATOM 676 C C . PRO A 1 90 ? -29.016 -10.866 39.593 1.00 43.09 90 PRO A C 1
ATOM 678 O O . PRO A 1 90 ? -29.493 -9.793 39.228 1.00 43.09 90 PRO A O 1
ATOM 681 N N . THR A 1 91 ? -27.928 -11.378 39.031 1.00 46.31 91 THR A N 1
ATOM 682 C CA . THR A 1 91 ? -27.581 -11.077 37.651 1.00 46.31 91 THR A CA 1
ATOM 683 C C . THR A 1 91 ? -28.666 -11.690 36.767 1.00 46.31 91 THR A C 1
ATOM 685 O O . THR A 1 91 ? -28.823 -12.901 36.702 1.00 46.31 91 THR A O 1
ATOM 688 N N . SER A 1 92 ? -29.443 -10.815 36.132 1.00 50.06 92 SER A N 1
ATOM 689 C CA . SER A 1 92 ? -30.112 -11.026 34.848 1.00 50.06 92 SER A CA 1
ATOM 690 C C . SER A 1 92 ? -30.822 -12.366 34.631 1.00 50.06 92 SER A C 1
ATOM 692 O O . SER A 1 92 ? -30.254 -13.262 34.019 1.00 50.06 92 SER A O 1
ATOM 694 N N . GLN A 1 93 ? -32.116 -12.440 34.954 1.00 37.91 93 GLN A N 1
ATOM 695 C CA . GLN A 1 93 ? -33.073 -13.169 34.110 1.00 37.91 93 GLN A CA 1
ATOM 696 C C . GLN A 1 93 ? -34.505 -12.685 34.370 1.00 37.91 93 GLN A C 1
ATOM 698 O O . GLN A 1 93 ? -35.235 -13.163 35.233 1.00 37.91 93 GLN A O 1
ATOM 703 N N . LYS A 1 94 ? -34.898 -11.687 33.576 1.00 46.38 94 LYS A N 1
ATOM 704 C CA . LYS A 1 94 ? -36.279 -11.549 33.114 1.00 46.38 94 LYS A CA 1
ATOM 705 C C . LYS A 1 94 ? -36.584 -12.840 32.350 1.00 46.38 94 LYS A C 1
ATOM 707 O O . LYS A 1 94 ? -35.830 -13.146 31.435 1.00 46.38 94 LYS A O 1
ATOM 712 N N . ASP A 1 95 ? -37.591 -13.600 32.772 1.00 37.59 95 ASP A N 1
ATOM 713 C CA . ASP A 1 95 ? -38.688 -14.022 31.894 1.00 37.59 95 ASP A CA 1
ATOM 714 C C . ASP A 1 95 ? -39.731 -14.889 32.629 1.00 37.59 95 ASP A C 1
ATOM 716 O O . ASP A 1 95 ? -39.468 -15.979 33.123 1.00 37.59 95 ASP A O 1
ATOM 720 N N . SER A 1 96 ? -40.951 -14.345 32.632 1.00 42.34 96 SER A N 1
ATOM 721 C CA . SER A 1 96 ? -42.265 -15.001 32.573 1.00 42.34 96 SER A CA 1
ATOM 722 C C . SER A 1 96 ? -42.721 -16.030 33.628 1.00 42.34 96 SER A C 1
ATOM 724 O O . SER A 1 96 ? -42.296 -17.178 33.665 1.00 42.34 96 SER A O 1
ATOM 726 N N . SER A 1 97 ? -43.828 -15.626 34.271 1.00 42.16 97 SER A N 1
ATOM 727 C CA . SER A 1 97 ? -45.051 -16.399 34.569 1.00 42.16 97 SER A CA 1
ATOM 728 C C . SER A 1 97 ? -45.014 -17.508 35.626 1.00 42.16 97 SER A C 1
ATOM 730 O O . SER A 1 97 ? -44.570 -18.621 35.374 1.00 42.16 97 SER A O 1
ATOM 732 N N . GLY A 1 98 ? -45.672 -17.238 36.758 1.00 32.38 98 GLY A N 1
ATOM 733 C CA . GLY A 1 98 ? -46.074 -18.252 37.733 1.00 32.38 98 GLY A CA 1
ATOM 734 C C . GLY A 1 98 ? -46.857 -17.640 38.892 1.00 32.38 98 GLY A C 1
ATOM 735 O O . GLY A 1 98 ? -46.280 -17.157 39.853 1.00 32.38 98 GLY A O 1
ATOM 736 N N . GLN A 1 99 ? -48.178 -17.616 38.757 1.00 38.94 99 GLN A N 1
ATOM 737 C CA . GLN A 1 99 ? -49.162 -17.119 39.716 1.00 38.94 99 GLN A CA 1
ATOM 738 C C . GLN A 1 99 ? -49.291 -18.070 40.920 1.00 38.94 99 GLN A C 1
ATOM 740 O O . GLN A 1 99 ? -49.467 -19.269 40.715 1.00 38.94 99 GLN A O 1
ATOM 745 N N . GLY A 1 100 ? -49.268 -17.556 42.157 1.00 32.34 100 GLY A N 1
ATOM 746 C CA . GLY A 1 100 ? -49.541 -18.374 43.344 1.00 32.34 100 GLY A CA 1
ATOM 747 C C . GLY A 1 100 ? -49.443 -17.644 44.687 1.00 32.34 100 GLY A C 1
ATOM 748 O O . GLY A 1 100 ? -48.357 -17.515 45.227 1.00 32.34 100 GLY A O 1
ATOM 749 N N . THR A 1 101 ? -50.616 -17.254 45.201 1.00 36.06 101 THR A N 1
ATOM 750 C CA . THR A 1 101 ? -51.025 -17.124 46.621 1.00 36.06 101 THR A CA 1
ATOM 751 C C . THR A 1 101 ? -50.294 -16.153 47.556 1.00 36.06 101 THR A C 1
ATOM 753 O O . THR A 1 101 ? -49.122 -16.301 47.870 1.00 36.06 101 THR A O 1
ATOM 756 N N . ALA A 1 102 ? -51.087 -15.201 48.053 1.00 46.62 102 ALA A N 1
ATOM 757 C CA . ALA A 1 102 ? -50.774 -14.233 49.088 1.00 46.62 102 ALA A CA 1
ATOM 758 C C . ALA A 1 102 ? -50.497 -14.885 50.449 1.00 46.62 102 ALA A C 1
ATOM 760 O O . ALA A 1 102 ? -51.311 -15.677 50.911 1.00 46.62 102 ALA A O 1
ATOM 761 N N . GLU A 1 103 ? -49.413 -14.452 51.084 1.00 42.28 103 GLU A N 1
ATOM 762 C CA . GLU A 1 103 ? -49.341 -14.054 52.490 1.00 42.28 103 GLU A CA 1
ATOM 763 C C . GLU A 1 103 ? -48.183 -13.045 52.589 1.00 42.28 103 GLU A C 1
ATOM 765 O O . GLU A 1 103 ? -47.067 -13.312 52.142 1.00 42.28 103 GLU A O 1
ATOM 770 N N . ASP A 1 104 ? -48.507 -11.839 53.059 1.00 47.97 104 ASP A N 1
ATOM 771 C CA . ASP A 1 104 ? -47.593 -10.719 53.273 1.00 47.97 104 ASP A CA 1
ATOM 772 C C . ASP A 1 104 ? -46.542 -11.081 54.334 1.00 47.97 104 ASP A C 1
ATOM 774 O O . ASP A 1 104 ? -46.696 -10.792 55.518 1.00 47.97 104 ASP A O 1
ATOM 778 N N . GLU A 1 105 ? -45.431 -11.663 53.906 1.00 51.03 105 GLU A N 1
ATOM 779 C CA . GLU A 1 105 ? -44.142 -11.354 54.509 1.00 51.03 105 GLU A CA 1
ATOM 780 C C . GLU A 1 105 ? -43.448 -10.423 53.529 1.00 51.03 105 GLU A C 1
ATOM 782 O O . GLU A 1 105 ? -42.802 -10.850 52.571 1.00 51.03 105 GLU A O 1
ATOM 787 N N . THR A 1 106 ? -43.655 -9.118 53.719 1.00 53.16 106 THR A N 1
ATOM 788 C CA . THR A 1 106 ? -42.871 -8.094 53.039 1.00 53.16 106 THR A CA 1
ATOM 789 C C . THR A 1 106 ? -41.418 -8.375 53.382 1.00 53.16 106 THR A C 1
ATOM 791 O O . THR A 1 106 ? -40.954 -8.011 54.465 1.00 53.16 106 THR A O 1
ATOM 794 N N . ALA A 1 107 ? -40.713 -9.074 52.491 1.00 56.69 107 ALA A N 1
ATOM 795 C CA . ALA A 1 107 ? -39.268 -9.125 52.497 1.00 56.69 107 ALA A CA 1
ATOM 796 C C . ALA A 1 107 ? -38.840 -7.665 52.558 1.00 56.69 107 ALA A C 1
ATOM 798 O O . ALA A 1 107 ? -39.054 -6.915 51.602 1.00 56.69 107 ALA A O 1
ATOM 799 N N . ILE A 1 108 ? -38.385 -7.242 53.737 1.00 55.94 108 ILE A N 1
ATOM 800 C CA . ILE A 1 108 ? -37.992 -5.869 53.991 1.00 55.94 108 ILE A CA 1
ATOM 801 C C . ILE A 1 108 ? -36.800 -5.649 53.073 1.00 55.94 108 ILE A C 1
ATOM 803 O O . ILE A 1 108 ? -35.671 -6.026 53.383 1.00 55.94 108 ILE A O 1
ATOM 807 N N . THR A 1 109 ? -37.067 -5.119 51.882 1.00 64.19 109 THR A N 1
ATOM 808 C CA . THR A 1 109 ? -36.004 -4.745 50.966 1.00 64.19 109 THR A CA 1
ATOM 809 C C . THR A 1 109 ? -35.191 -3.661 51.675 1.00 64.19 109 THR A C 1
ATOM 811 O O . THR A 1 109 ? -35.755 -2.870 52.434 1.00 64.19 109 THR A O 1
ATOM 814 N N . PRO A 1 110 ? -33.871 -3.568 51.466 1.00 61.38 110 PRO A N 1
ATOM 815 C CA . PRO A 1 110 ? -33.068 -2.495 52.065 1.00 61.38 110 PRO A CA 1
ATOM 816 C C . PRO A 1 110 ? -33.607 -1.093 51.711 1.00 61.38 110 PRO A C 1
ATOM 818 O O . PRO A 1 110 ? -33.368 -0.124 52.427 1.00 61.38 110 PRO A O 1
ATOM 821 N N . SER A 1 111 ? -34.396 -1.006 50.637 1.00 60.84 111 SER A N 1
ATOM 822 C CA . SER A 1 111 ? -35.187 0.141 50.194 1.00 60.84 111 SER A CA 1
ATOM 823 C C . SER A 1 111 ? -36.301 0.561 51.161 1.00 60.84 111 SER A C 1
ATOM 825 O O . SER A 1 111 ? -36.733 1.704 51.098 1.00 60.84 111 SER A O 1
ATOM 827 N N . ASP A 1 112 ? -36.793 -0.330 52.019 1.00 69.19 112 ASP A N 1
ATOM 828 C CA . ASP A 1 112 ? -37.896 -0.094 52.964 1.00 69.19 112 ASP A CA 1
ATOM 829 C C . ASP A 1 112 ? -37.388 0.311 54.364 1.00 69.19 112 ASP A C 1
ATOM 831 O O . ASP A 1 112 ? -38.106 0.898 55.165 1.00 69.19 112 ASP A O 1
ATOM 835 N N . LEU A 1 113 ? -36.097 0.073 54.632 1.00 71.25 113 LEU A N 1
ATOM 836 C CA . LEU A 1 113 ? -35.399 0.497 55.856 1.00 71.25 113 LEU A CA 1
ATOM 837 C C . LEU A 1 113 ? -34.940 1.962 55.821 1.00 71.25 113 LEU A C 1
ATOM 839 O O . LEU A 1 113 ? -34.568 2.525 56.852 1.00 71.25 113 LEU A O 1
ATOM 843 N N . LEU A 1 114 ? -34.919 2.576 54.638 1.00 76.06 114 LEU A N 1
ATOM 844 C CA . LEU A 1 114 ? -34.496 3.960 54.450 1.00 76.06 114 LEU A CA 1
ATOM 845 C C . LEU A 1 114 ? -35.711 4.890 54.540 1.00 76.06 114 LEU A C 1
ATOM 847 O O . LEU A 1 114 ? -36.744 4.627 53.931 1.00 76.06 114 LEU A O 1
ATOM 851 N N . SER A 1 115 ? -35.574 6.004 55.264 1.00 87.06 115 SER A N 1
ATOM 852 C CA . SER A 1 115 ? -36.575 7.080 55.258 1.00 87.06 115 SER A CA 1
ATOM 853 C C . SER A 1 115 ? -36.750 7.630 53.838 1.00 87.06 115 SER A C 1
ATOM 855 O O . SER A 1 115 ? -35.769 7.778 53.103 1.00 87.06 115 SER A O 1
ATOM 857 N N . ASP A 1 116 ? -37.980 7.967 53.449 1.00 84.62 116 ASP A N 1
ATOM 858 C CA . ASP A 1 116 ? -38.284 8.516 52.120 1.00 84.62 116 ASP A CA 1
ATOM 859 C C . ASP A 1 116 ? -37.508 9.811 51.824 1.00 84.62 116 ASP A C 1
ATOM 861 O O . ASP A 1 116 ? -37.132 10.064 50.679 1.00 84.62 116 ASP A O 1
ATOM 865 N N . GLU A 1 117 ? -37.163 10.586 52.856 1.00 88.00 117 GLU A N 1
ATOM 866 C CA . GLU A 1 117 ? -36.293 11.763 52.736 1.00 88.00 117 GLU A CA 1
ATOM 867 C C . GLU A 1 117 ? -34.878 11.392 52.264 1.00 88.00 117 GLU A C 1
ATOM 869 O O . GLU A 1 117 ? -34.297 12.072 51.418 1.00 88.00 117 GLU A O 1
ATOM 874 N N . VAL A 1 118 ? -34.337 10.276 52.763 1.00 87.94 118 VAL A N 1
ATOM 875 C CA . VAL A 1 118 ? -33.009 9.771 52.386 1.00 87.94 118 VAL A CA 1
ATOM 876 C C . VAL A 1 118 ? -33.035 9.216 50.964 1.00 87.94 118 VAL A C 1
ATOM 878 O O . VAL A 1 118 ? -32.097 9.440 50.203 1.00 87.94 118 VAL A O 1
ATOM 881 N N . LYS A 1 119 ? -34.132 8.562 50.562 1.00 87.62 119 LYS A N 1
ATOM 882 C CA . LYS A 1 119 ? -34.320 8.099 49.177 1.00 87.62 119 LYS A CA 1
ATOM 883 C C . LYS A 1 119 ? -34.357 9.274 48.204 1.00 87.62 119 LYS A C 1
ATOM 885 O O . LYS A 1 119 ? -33.701 9.225 47.168 1.00 87.62 119 LYS A O 1
ATOM 890 N N . LEU A 1 120 ? -35.082 10.340 48.543 1.00 89.31 120 LEU A N 1
ATOM 891 C CA . LEU A 1 120 ? -35.137 11.551 47.723 1.00 89.31 120 LEU A CA 1
ATOM 892 C C . LEU A 1 120 ? -33.771 12.232 47.628 1.00 89.31 120 LEU A C 1
ATOM 894 O O . LEU A 1 120 ? -33.366 12.605 46.530 1.00 89.31 120 LEU A O 1
ATOM 898 N N . ALA A 1 121 ? -33.038 12.345 48.738 1.00 90.44 121 ALA A N 1
ATOM 899 C CA . ALA A 1 121 ? -31.679 12.883 48.730 1.00 90.44 121 ALA A CA 1
ATOM 900 C C . ALA A 1 121 ? -30.746 12.054 47.831 1.00 90.44 121 ALA A C 1
ATOM 902 O O . ALA A 1 121 ? -30.054 12.619 46.988 1.00 90.44 121 ALA A O 1
ATOM 903 N N . MET A 1 122 ? -30.808 10.724 47.931 1.00 88.62 122 MET A N 1
ATOM 9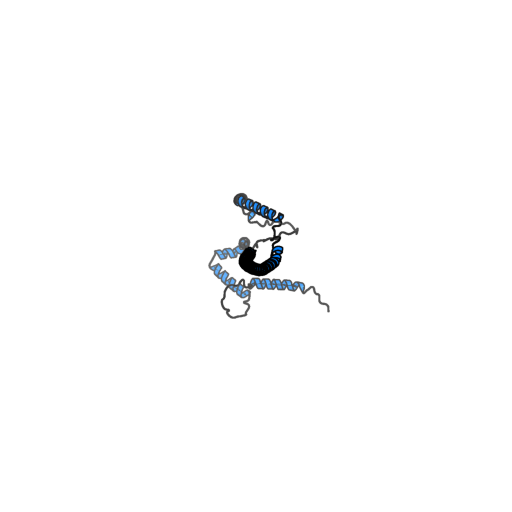04 C CA . MET A 1 122 ? -30.026 9.804 47.102 1.00 88.62 122 MET A CA 1
ATOM 905 C C . MET A 1 122 ? -30.377 9.924 45.611 1.00 88.62 122 MET A C 1
ATOM 907 O O . MET A 1 122 ? -29.489 9.939 44.765 1.00 88.62 122 MET A O 1
ATOM 911 N N . VAL A 1 123 ? -31.663 10.051 45.266 1.00 90.38 123 VAL A N 1
ATOM 912 C CA . VAL A 1 123 ? -32.103 10.249 43.874 1.00 90.38 123 VAL A CA 1
ATOM 913 C C . VAL A 1 123 ? -31.665 11.611 43.337 1.00 90.38 123 VAL A C 1
ATOM 915 O O . VAL A 1 123 ? -31.297 11.711 42.169 1.00 90.38 123 VAL A O 1
ATOM 918 N N . LEU A 1 124 ? -31.682 12.660 44.162 1.00 92.81 124 LEU A N 1
ATOM 919 C CA . LEU A 1 124 ? -31.212 13.990 43.768 1.00 92.81 124 LEU A CA 1
ATOM 920 C C . LEU A 1 124 ? -29.694 14.030 43.573 1.00 92.81 124 LEU A C 1
ATOM 922 O O . LEU A 1 124 ? -29.229 14.670 42.632 1.00 92.81 124 LEU A O 1
ATOM 926 N N . GLU A 1 125 ? -28.940 13.319 44.410 1.00 93.19 125 GLU A N 1
ATOM 927 C CA . GLU A 1 125 ? -27.495 13.140 44.261 1.00 93.19 125 GLU A CA 1
ATOM 928 C C . GLU A 1 125 ? -27.166 12.347 42.985 1.00 93.19 125 GLU A C 1
ATOM 930 O O . GLU A 1 125 ? -26.361 12.791 42.167 1.00 93.19 125 GLU A O 1
ATOM 935 N N . ALA A 1 126 ? -27.880 11.245 42.740 1.00 94.25 126 ALA A N 1
ATOM 936 C CA . ALA A 1 126 ? -27.705 10.397 41.560 1.00 94.25 126 ALA A CA 1
ATOM 937 C C . ALA A 1 126 ? -28.346 10.957 40.273 1.00 94.25 126 ALA A C 1
ATOM 939 O O . ALA A 1 126 ? -28.203 10.373 39.197 1.00 94.25 126 ALA A O 1
ATOM 940 N N . ALA A 1 127 ? -29.060 12.086 40.328 1.00 92.56 127 ALA A N 1
ATOM 941 C CA . ALA A 1 127 ? -29.802 12.617 39.183 1.00 92.56 127 ALA A CA 1
ATOM 942 C C . ALA A 1 127 ? -28.897 12.955 37.984 1.00 92.56 127 ALA A C 1
ATOM 944 O O . ALA A 1 127 ? -29.326 12.843 36.834 1.00 92.56 127 ALA A O 1
ATOM 945 N N . GLY A 1 128 ? -27.655 13.380 38.239 1.00 94.62 128 GLY A N 1
ATOM 946 C CA . GLY A 1 128 ? -26.663 13.637 37.190 1.00 94.62 128 GLY A CA 1
ATOM 947 C C . GLY A 1 128 ? -26.240 12.360 36.462 1.00 94.62 128 GLY A C 1
ATOM 948 O O . GLY A 1 128 ? -26.216 12.326 35.228 1.00 94.62 128 GLY A O 1
ATOM 949 N N . ASP A 1 129 ? -25.997 11.296 37.222 1.00 95.50 129 ASP A N 1
ATOM 950 C CA . ASP A 1 129 ? -25.585 9.996 36.693 1.00 95.50 129 ASP A CA 1
ATOM 951 C C . ASP A 1 129 ? -26.719 9.341 35.905 1.00 95.50 129 ASP A C 1
ATOM 953 O O . ASP A 1 129 ? -26.497 8.848 34.802 1.00 95.50 129 ASP A O 1
ATOM 957 N N . ILE A 1 130 ? -27.958 9.435 36.399 1.00 95.19 130 ILE A N 1
ATOM 958 C CA . ILE A 1 130 ? -29.148 8.923 35.704 1.00 95.19 130 ILE A CA 1
ATOM 959 C C . ILE A 1 130 ? -29.329 9.611 34.345 1.00 95.19 130 ILE A C 1
ATOM 961 O O . ILE A 1 130 ? -29.581 8.938 33.349 1.00 95.19 130 ILE A O 1
ATOM 965 N N . ARG A 1 131 ? -29.163 10.939 34.268 1.00 95.38 131 ARG A N 1
ATOM 966 C CA . ARG A 1 131 ? -29.256 11.673 32.989 1.00 95.38 131 ARG A CA 1
ATOM 967 C C . ARG A 1 131 ? -28.135 11.305 32.023 1.00 95.38 131 ARG A C 1
ATOM 969 O O . ARG A 1 131 ? -28.353 11.278 30.814 1.00 95.38 131 ARG A O 1
ATOM 976 N N . THR A 1 132 ? -26.940 11.052 32.546 1.00 96.69 132 THR A N 1
ATOM 977 C CA . THR A 1 132 ? -25.797 10.626 31.730 1.00 96.69 132 THR A CA 1
ATOM 978 C C . THR A 1 132 ? -26.044 9.225 31.179 1.00 96.69 132 THR A C 1
ATOM 980 O O . THR A 1 132 ? -25.980 9.032 29.971 1.00 96.69 132 THR A O 1
ATOM 983 N N . ALA A 1 133 ? -26.475 8.291 32.027 1.00 96.31 133 ALA A N 1
ATOM 984 C CA . ALA A 1 133 ? -26.853 6.945 31.615 1.00 96.31 133 ALA A CA 1
ATOM 985 C C . ALA A 1 133 ? -28.016 6.944 30.608 1.00 96.31 133 ALA A C 1
ATOM 987 O O . ALA A 1 133 ? -27.993 6.188 29.644 1.00 96.31 133 ALA A O 1
ATOM 988 N N . GLU A 1 134 ? -29.019 7.810 30.775 1.00 96.12 134 GLU A N 1
ATOM 989 C CA . GLU A 1 134 ? -30.112 7.971 29.808 1.00 96.12 134 GLU A CA 1
ATOM 990 C C . GLU A 1 134 ? -29.595 8.436 28.438 1.00 96.12 134 GLU A C 1
ATOM 992 O O . GLU A 1 134 ? -30.023 7.926 27.400 1.00 96.12 134 GLU A O 1
ATOM 997 N N . ARG A 1 135 ? -28.667 9.400 28.421 1.00 97.00 135 ARG A N 1
ATOM 998 C CA . ARG A 1 135 ? -28.025 9.863 27.187 1.00 97.00 135 ARG A CA 1
ATOM 999 C C . ARG A 1 135 ? -27.226 8.743 26.527 1.00 97.00 135 ARG A C 1
ATOM 1001 O O . ARG A 1 135 ? -27.392 8.528 25.331 1.00 97.00 135 ARG A O 1
ATOM 1008 N N . ASP A 1 136 ? -26.432 8.014 27.299 1.00 96.38 136 ASP A N 1
ATOM 1009 C CA . ASP A 1 136 ? -25.617 6.913 26.789 1.00 96.38 136 ASP A CA 1
ATOM 1010 C C . ASP A 1 136 ? -26.496 5.781 26.239 1.00 96.38 136 ASP A C 1
ATOM 1012 O O . ASP A 1 136 ? -26.222 5.245 25.168 1.00 96.38 136 ASP A O 1
ATOM 1016 N N . LEU A 1 137 ? -27.606 5.457 26.909 1.00 95.56 137 LEU A N 1
ATOM 1017 C CA . LEU A 1 137 ? -28.577 4.474 26.422 1.00 95.56 137 LEU A CA 1
ATOM 1018 C C . LEU A 1 137 ? -29.245 4.919 25.117 1.00 95.56 137 LEU A C 1
ATOM 1020 O O . LEU A 1 137 ? -29.407 4.096 24.215 1.00 95.56 137 LEU A O 1
ATOM 1024 N N . ARG A 1 138 ? -29.579 6.208 24.972 1.00 95.19 138 ARG A N 1
ATOM 1025 C CA . ARG A 1 138 ? -30.067 6.756 23.695 1.00 95.19 138 ARG A CA 1
ATOM 1026 C C . ARG A 1 138 ? -29.013 6.672 22.600 1.00 95.19 138 ARG A C 1
ATOM 1028 O O . ARG A 1 138 ? -29.348 6.330 21.471 1.00 95.19 138 ARG A O 1
ATOM 1035 N N . ASP A 1 139 ? -27.757 6.970 22.914 1.00 93.38 139 ASP A N 1
ATOM 1036 C CA . ASP A 1 139 ? -26.660 6.890 21.950 1.00 93.38 139 ASP A CA 1
ATOM 1037 C C . ASP A 1 139 ? -26.423 5.434 21.512 1.00 93.38 139 ASP A C 1
ATOM 1039 O O . ASP A 1 139 ? -26.250 5.169 20.320 1.00 93.38 139 ASP A O 1
ATOM 1043 N N . ILE A 1 140 ? -26.518 4.474 22.437 1.00 90.94 140 ILE A N 1
ATOM 1044 C CA . ILE A 1 140 ? -26.489 3.036 22.136 1.00 90.94 140 ILE A CA 1
ATOM 1045 C C . ILE A 1 140 ? -27.675 2.641 21.250 1.00 90.94 140 ILE A C 1
ATOM 1047 O O . ILE A 1 140 ? -27.476 1.957 20.250 1.00 90.94 140 ILE A O 1
ATOM 1051 N N . GLU A 1 141 ? -28.892 3.094 21.548 1.00 91.75 141 GLU A N 1
ATOM 1052 C CA . GLU A 1 141 ? -30.079 2.819 20.727 1.00 91.75 141 GLU A CA 1
ATOM 1053 C C . GLU A 1 141 ? -29.961 3.427 19.316 1.00 91.75 141 GLU A C 1
ATOM 1055 O O . GLU A 1 141 ? -30.353 2.823 18.313 1.00 91.75 141 GLU A O 1
ATOM 1060 N N . LEU A 1 142 ? -29.339 4.600 19.203 1.00 92.38 142 LEU A N 1
ATOM 1061 C CA . LEU A 1 142 ? -29.047 5.238 17.925 1.00 92.38 142 LEU A CA 1
ATOM 1062 C C . LEU A 1 142 ? -28.004 4.426 17.138 1.00 92.38 142 LEU A C 1
ATOM 1064 O O . LEU A 1 142 ? -28.196 4.146 15.954 1.00 92.38 142 LEU A O 1
ATOM 1068 N N . LEU A 1 143 ? -26.929 3.974 17.783 1.00 88.56 143 LEU A N 1
ATOM 1069 C CA . LEU A 1 143 ? -25.931 3.090 17.169 1.00 88.56 143 LEU A CA 1
ATOM 1070 C C . LEU A 1 143 ? -26.525 1.730 16.770 1.00 88.56 143 LEU A C 1
ATOM 1072 O O . LEU A 1 143 ? -26.197 1.202 15.705 1.00 88.56 143 LEU A O 1
ATOM 1076 N N . ARG A 1 144 ? -27.462 1.215 17.566 1.00 86.12 144 ARG A N 1
ATOM 1077 C CA . ARG A 1 144 ? -28.253 0.019 17.278 1.00 86.12 144 ARG A CA 1
ATOM 1078 C C . ARG A 1 144 ? -29.126 0.182 16.048 1.00 86.12 144 ARG A C 1
ATOM 1080 O O . ARG A 1 144 ? -29.051 -0.640 15.141 1.00 86.12 144 ARG A O 1
ATOM 1087 N N . SER A 1 145 ? -29.904 1.260 15.973 1.00 87.25 145 SER A N 1
ATOM 1088 C CA . SER A 1 145 ? -30.754 1.551 14.807 1.00 87.25 145 SER A CA 1
ATOM 1089 C C . SER A 1 145 ? -29.945 1.767 13.523 1.00 87.25 145 SER A C 1
ATOM 1091 O O . SER A 1 145 ? -30.419 1.462 12.431 1.00 87.25 145 SER A O 1
ATOM 1093 N N . ARG A 1 146 ? -28.692 2.224 13.644 1.00 83.50 146 ARG A N 1
ATOM 1094 C CA . ARG A 1 146 ? -27.725 2.320 12.540 1.00 83.50 146 ARG A CA 1
ATOM 1095 C C . ARG A 1 146 ? -27.078 0.983 12.159 1.00 83.50 146 ARG A C 1
ATOM 1097 O O . ARG A 1 146 ? -26.269 0.965 11.236 1.00 83.50 146 ARG A O 1
ATOM 1104 N N . GLY A 1 147 ? -27.405 -0.114 12.844 1.00 76.38 147 GLY A N 1
ATOM 1105 C CA . GLY A 1 147 ? -26.856 -1.441 12.560 1.00 76.38 147 GLY A CA 1
ATOM 1106 C C . GLY A 1 147 ? -25.369 -1.571 12.895 1.00 76.38 147 GLY A C 1
ATOM 1107 O O . GLY A 1 147 ? -24.667 -2.361 12.272 1.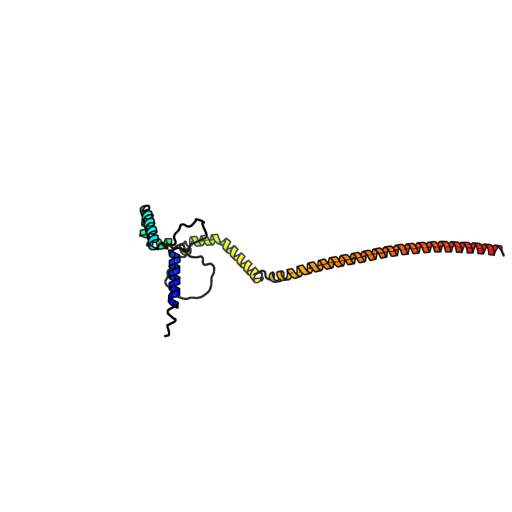00 76.38 147 GLY A O 1
ATOM 1108 N N . VAL A 1 148 ? -24.868 -0.778 13.850 1.00 75.31 148 VAL A N 1
ATOM 1109 C CA . VAL A 1 148 ? -23.464 -0.823 14.308 1.00 75.31 148 VAL A CA 1
ATOM 1110 C C . VAL A 1 148 ? -23.261 -1.897 15.391 1.00 75.31 148 VAL A C 1
ATOM 1112 O O . VAL A 1 148 ? -22.133 -2.175 15.799 1.00 75.31 148 VAL A O 1
ATOM 1115 N N . GLU A 1 149 ? -24.339 -2.542 15.845 1.00 70.06 149 GLU A N 1
ATOM 1116 C CA . GLU A 1 149 ? -24.273 -3.682 16.760 1.00 70.06 149 GLU A CA 1
ATOM 1117 C C . GLU A 1 149 ? -23.552 -4.858 16.101 1.00 70.06 149 GLU A C 1
ATOM 1119 O O . GLU A 1 149 ? -24.009 -5.405 15.103 1.00 70.06 149 GLU A O 1
ATOM 1124 N N . GLY A 1 150 ? -22.405 -5.237 16.670 1.00 64.44 150 GLY A N 1
ATOM 1125 C CA . GLY A 1 150 ? -21.635 -6.385 16.206 1.00 64.44 150 GLY A CA 1
ATOM 1126 C C . GLY A 1 150 ? -20.967 -6.145 14.858 1.00 64.44 150 GLY A C 1
ATOM 1127 O O . GLY A 1 150 ? -21.329 -6.782 13.885 1.00 64.44 150 GLY A O 1
ATOM 1128 N N . ALA A 1 151 ? -19.979 -5.241 14.812 1.00 65.31 151 ALA A N 1
ATOM 1129 C CA . ALA A 1 151 ? -18.965 -5.164 13.754 1.00 65.31 151 ALA A CA 1
ATOM 1130 C C . ALA A 1 151 ? -19.508 -5.495 12.341 1.00 65.31 151 ALA A C 1
ATOM 1132 O O . ALA A 1 151 ? -19.005 -6.403 11.687 1.00 65.31 151 ALA A O 1
ATOM 1133 N N . GLY A 1 152 ? -20.565 -4.793 11.908 1.00 70.12 152 GLY A N 1
ATOM 1134 C CA . GLY A 1 152 ? -21.531 -5.286 10.911 1.00 70.12 152 GLY A CA 1
ATOM 1135 C C . GLY A 1 152 ? -20.973 -5.862 9.604 1.00 70.12 152 GLY A C 1
ATOM 1136 O O . GLY A 1 152 ? -21.537 -6.805 9.069 1.00 70.12 152 GLY A O 1
ATOM 1137 N N . THR A 1 153 ? -19.849 -5.352 9.098 1.00 67.69 153 THR A N 1
ATOM 1138 C CA . THR A 1 153 ? -19.179 -5.871 7.886 1.00 67.69 153 THR A CA 1
ATOM 1139 C C . THR A 1 153 ? -17.761 -6.374 8.156 1.00 67.69 153 THR A C 1
ATOM 1141 O O . THR A 1 153 ? -17.017 -6.703 7.234 1.00 67.69 153 THR A O 1
ATOM 1144 N N . LEU A 1 154 ? -17.334 -6.439 9.418 1.00 72.00 154 LEU A N 1
ATOM 1145 C CA . LEU A 1 154 ? -15.964 -6.811 9.765 1.00 72.00 154 LEU A CA 1
ATOM 1146 C C . LEU A 1 154 ? -15.667 -8.269 9.406 1.00 72.00 154 LEU A C 1
ATOM 1148 O O . LEU A 1 154 ? -14.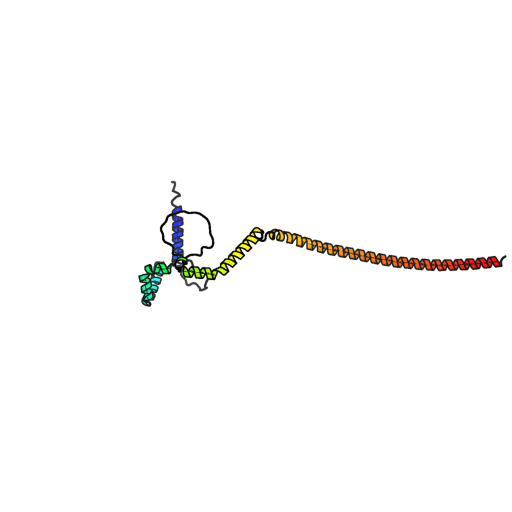558 -8.571 8.972 1.00 72.00 154 LEU A O 1
ATOM 1152 N N . GLU A 1 155 ? -16.654 -9.154 9.534 1.00 75.56 155 GLU A N 1
ATOM 1153 C CA . GLU A 1 155 ? -16.539 -10.550 9.106 1.00 75.56 155 GLU A CA 1
ATOM 1154 C C . GLU A 1 155 ? -16.308 -10.656 7.588 1.00 75.56 155 GLU A C 1
ATOM 1156 O O . GLU A 1 155 ? -15.393 -11.352 7.136 1.00 75.56 155 GLU A O 1
ATOM 1161 N N . GLU A 1 156 ? -17.022 -9.847 6.799 1.00 76.44 156 GLU A N 1
ATOM 1162 C CA . GLU A 1 156 ? -16.810 -9.734 5.352 1.00 76.44 156 GLU A CA 1
ATOM 1163 C C . GLU A 1 156 ? -15.411 -9.180 5.033 1.00 76.44 156 GLU A C 1
ATOM 1165 O O . GLU A 1 156 ? -14.705 -9.699 4.163 1.00 76.44 156 GLU A O 1
ATOM 1170 N N . VAL A 1 157 ? -14.945 -8.181 5.789 1.00 76.88 157 VAL A N 1
ATOM 1171 C CA . VAL A 1 157 ? -13.605 -7.590 5.633 1.00 76.88 157 VAL A CA 1
ATOM 1172 C C . VAL A 1 157 ? -12.492 -8.585 5.979 1.00 76.88 157 VAL A C 1
ATOM 1174 O O . VAL A 1 157 ? -11.435 -8.563 5.343 1.00 76.88 157 VAL A O 1
ATOM 1177 N N . ILE A 1 158 ? -12.698 -9.486 6.945 1.00 80.25 158 ILE A N 1
ATOM 1178 C CA . ILE A 1 158 ? -11.722 -10.531 7.294 1.00 80.25 158 ILE A CA 1
ATOM 1179 C C . ILE A 1 158 ? -11.520 -11.489 6.117 1.00 80.25 158 ILE A C 1
ATOM 1181 O O . ILE A 1 158 ? -10.372 -11.806 5.792 1.00 80.25 158 ILE A O 1
ATOM 1185 N N . SER A 1 159 ? -12.597 -11.875 5.425 1.00 82.25 159 SER A N 1
ATOM 1186 C CA . SER A 1 159 ? -12.504 -12.709 4.219 1.00 82.25 159 SER A CA 1
ATOM 1187 C C . SER A 1 159 ? -11.705 -12.017 3.098 1.00 82.25 159 SER A C 1
ATOM 1189 O O . SER A 1 159 ? -10.861 -12.634 2.436 1.00 82.25 159 SER A O 1
ATOM 1191 N N . LEU A 1 160 ? -11.868 -10.694 2.967 1.00 85.69 160 LEU A N 1
ATOM 1192 C CA . LEU A 1 160 ? -11.212 -9.868 1.953 1.00 85.69 160 LEU A CA 1
ATOM 1193 C C . LEU A 1 160 ? -9.701 -9.694 2.166 1.00 85.69 160 LEU A C 1
ATOM 1195 O O . LEU A 1 160 ? -8.984 -9.398 1.209 1.00 85.69 160 LEU A O 1
ATOM 1199 N N . LYS A 1 161 ? -9.180 -9.911 3.382 1.00 87.00 161 LYS A N 1
ATOM 1200 C CA . LYS A 1 161 ? -7.737 -9.786 3.676 1.00 87.00 161 LYS A CA 1
ATOM 1201 C C . LYS A 1 161 ? -6.884 -10.721 2.820 1.00 87.00 161 LYS A C 1
ATOM 1203 O O . LYS A 1 161 ? -5.801 -10.337 2.380 1.00 87.00 161 LYS A O 1
ATOM 1208 N N . SER A 1 162 ? -7.372 -11.933 2.560 1.00 87.44 162 SER A N 1
ATOM 1209 C CA . SER A 1 162 ? -6.674 -12.914 1.721 1.00 87.44 162 SER A CA 1
ATOM 1210 C C . SER A 1 162 ? -6.585 -12.453 0.258 1.00 87.44 162 SER A C 1
ATOM 1212 O O . SER A 1 162 ? -5.513 -12.514 -0.349 1.00 87.44 162 SER A O 1
ATOM 1214 N N . ASN A 1 163 ? -7.678 -11.889 -0.266 1.00 88.94 163 ASN A N 1
ATOM 1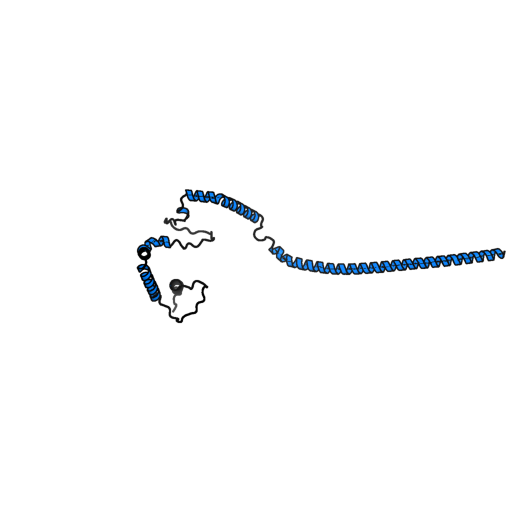215 C CA . ASN A 1 163 ? -7.755 -11.300 -1.603 1.00 88.94 163 ASN A CA 1
ATOM 1216 C C . ASN A 1 163 ? -6.891 -10.040 -1.728 1.00 88.94 163 ASN A C 1
ATOM 1218 O O . ASN A 1 163 ? -6.257 -9.813 -2.756 1.00 88.94 163 ASN A O 1
ATOM 1222 N N . LEU A 1 164 ? -6.804 -9.234 -0.669 1.00 91.00 164 LEU A N 1
ATOM 1223 C CA . LEU A 1 164 ? -5.908 -8.084 -0.634 1.00 91.00 164 LEU A CA 1
ATOM 1224 C C . LEU A 1 164 ? -4.441 -8.533 -0.665 1.00 91.00 164 LEU A C 1
ATOM 1226 O O . LEU A 1 164 ? -3.648 -7.999 -1.438 1.00 91.00 164 LEU A O 1
ATOM 1230 N N . ALA A 1 165 ? -4.076 -9.544 0.126 1.00 92.56 165 ALA A N 1
ATOM 1231 C CA . ALA A 1 165 ? -2.718 -10.078 0.145 1.00 92.56 165 ALA A CA 1
ATOM 1232 C C . ALA A 1 165 ? -2.316 -10.690 -1.209 1.00 92.56 165 ALA A C 1
ATOM 1234 O O . ALA A 1 165 ? -1.188 -10.484 -1.667 1.00 92.56 165 ALA A O 1
ATOM 1235 N N . SER A 1 166 ? -3.225 -11.408 -1.877 1.00 93.25 166 SER A N 1
ATOM 1236 C CA . SER A 1 166 ? -2.980 -11.932 -3.225 1.00 93.25 166 SER A CA 1
ATOM 1237 C C . SER A 1 166 ? -2.893 -10.807 -4.263 1.00 93.25 166 SER A C 1
ATOM 1239 O O . SER A 1 166 ? -1.978 -10.812 -5.088 1.00 93.25 166 SER A O 1
ATOM 1241 N N . GLY A 1 167 ? -3.757 -9.793 -4.164 1.00 95.50 167 GLY A N 1
ATOM 1242 C CA . GLY A 1 167 ? -3.737 -8.598 -5.006 1.00 95.50 167 GLY A CA 1
ATOM 1243 C C . GLY A 1 167 ? -2.435 -7.806 -4.887 1.00 95.50 167 GLY A C 1
ATOM 1244 O O . GLY A 1 167 ? -1.842 -7.447 -5.903 1.00 95.50 167 GLY A O 1
ATOM 1245 N N . ILE A 1 168 ? -1.929 -7.606 -3.667 1.00 96.25 168 ILE A N 1
ATOM 1246 C CA . ILE A 1 168 ? -0.647 -6.932 -3.411 1.00 96.25 168 ILE A CA 1
ATOM 1247 C C . ILE A 1 168 ? 0.511 -7.718 -4.036 1.00 96.25 168 ILE A C 1
ATOM 1249 O O . ILE A 1 168 ? 1.358 -7.133 -4.712 1.00 96.25 168 ILE A O 1
ATOM 1253 N N . ARG A 1 169 ? 0.540 -9.047 -3.871 1.00 95.81 169 ARG A N 1
ATOM 1254 C CA . ARG A 1 169 ? 1.579 -9.898 -4.478 1.00 95.81 169 ARG A CA 1
ATOM 1255 C C . ARG A 1 169 ? 1.531 -9.852 -6.005 1.00 95.81 169 ARG A C 1
ATOM 1257 O O . ARG A 1 169 ? 2.576 -9.710 -6.636 1.00 95.81 169 ARG A O 1
ATOM 1264 N N . ALA A 1 170 ? 0.336 -9.914 -6.592 1.00 95.62 170 ALA A N 1
ATOM 1265 C CA . ALA A 1 170 ? 0.147 -9.814 -8.037 1.00 95.62 170 ALA A CA 1
ATOM 1266 C C . ALA A 1 170 ? 0.534 -8.427 -8.581 1.00 95.62 170 ALA A C 1
ATOM 1268 O O . ALA A 1 170 ? 1.127 -8.318 -9.652 1.00 95.62 170 ALA A O 1
ATOM 1269 N N . ALA A 1 171 ? 0.242 -7.352 -7.846 1.00 96.25 171 ALA A N 1
ATOM 1270 C CA . ALA A 1 171 ? 0.680 -6.008 -8.211 1.00 96.25 171 ALA A CA 1
ATOM 1271 C C . ALA A 1 171 ? 2.210 -5.883 -8.154 1.00 96.25 171 ALA A C 1
ATOM 1273 O O . ALA A 1 171 ? 2.821 -5.308 -9.055 1.00 96.25 171 ALA A O 1
ATOM 1274 N N . GLN A 1 172 ? 2.842 -6.475 -7.137 1.00 97.12 172 GLN A N 1
ATOM 1275 C CA . GLN A 1 172 ? 4.294 -6.471 -6.994 1.00 97.12 172 GLN A CA 1
ATOM 1276 C C . GLN A 1 172 ? 4.988 -7.263 -8.111 1.00 97.12 172 GLN A C 1
ATOM 1278 O O . GLN A 1 172 ? 6.004 -6.800 -8.632 1.00 97.12 172 GLN A O 1
ATOM 1283 N N . SER A 1 173 ? 4.453 -8.423 -8.512 1.00 96.12 173 SER A N 1
ATOM 1284 C CA . SER A 1 173 ? 5.007 -9.192 -9.634 1.00 96.12 173 SER A CA 1
ATOM 1285 C C . SER A 1 173 ? 4.866 -8.427 -10.950 1.00 96.12 173 SER A C 1
ATOM 1287 O O . SER A 1 173 ? 5.869 -8.202 -11.622 1.00 96.12 173 SER A O 1
ATOM 1289 N N . ARG A 1 174 ? 3.674 -7.890 -11.249 1.00 96.75 174 ARG A N 1
ATOM 1290 C CA . ARG A 1 174 ? 3.459 -7.052 -12.442 1.00 96.75 174 ARG A CA 1
ATOM 1291 C C . ARG A 1 174 ? 4.370 -5.828 -12.461 1.00 96.75 174 ARG A C 1
ATOM 1293 O O . ARG A 1 174 ? 4.862 -5.452 -13.518 1.00 96.75 174 ARG A O 1
ATOM 1300 N N . GLY A 1 175 ? 4.617 -5.209 -11.307 1.00 97.38 175 GLY A N 1
ATOM 1301 C CA . GLY A 1 175 ? 5.549 -4.088 -11.191 1.00 97.38 175 GLY A CA 1
ATOM 1302 C C . GLY A 1 175 ? 6.980 -4.465 -11.590 1.00 97.38 175 GLY A C 1
ATOM 1303 O O . GLY A 1 175 ? 7.655 -3.680 -12.257 1.00 97.38 175 GLY A O 1
ATOM 1304 N N . ARG A 1 176 ? 7.433 -5.677 -11.242 1.00 97.19 176 ARG A N 1
ATOM 1305 C CA . ARG A 1 176 ? 8.744 -6.200 -11.662 1.00 97.19 176 ARG A CA 1
ATOM 1306 C C . ARG A 1 176 ? 8.786 -6.470 -13.161 1.00 97.19 176 ARG A C 1
ATOM 1308 O O . ARG A 1 176 ? 9.736 -6.034 -13.808 1.00 97.19 176 ARG A O 1
ATOM 1315 N N . ASP A 1 177 ? 7.751 -7.102 -13.706 1.00 97.25 177 ASP A N 1
ATOM 1316 C CA . ASP A 1 177 ? 7.665 -7.421 -15.136 1.00 97.25 177 ASP A CA 1
ATOM 1317 C C . ASP A 1 177 ? 7.641 -6.145 -15.987 1.00 97.25 177 ASP A C 1
ATOM 1319 O O . ASP A 1 177 ? 8.379 -6.014 -16.962 1.00 97.25 177 ASP A O 1
ATOM 1323 N N . LEU A 1 178 ? 6.866 -5.144 -15.562 1.00 97.69 178 LEU A N 1
ATOM 1324 C CA . LEU A 1 178 ? 6.802 -3.837 -16.213 1.00 97.69 178 LEU A CA 1
ATOM 1325 C C . LEU A 1 178 ? 8.140 -3.094 -16.095 1.00 97.69 178 LEU A C 1
ATOM 1327 O O . LEU A 1 178 ? 8.591 -2.464 -17.052 1.00 97.69 178 LEU A O 1
ATOM 1331 N N . GLY A 1 179 ? 8.818 -3.208 -14.951 1.00 97.62 179 GLY A N 1
ATOM 1332 C CA . GLY A 1 179 ? 10.179 -2.706 -14.774 1.00 97.62 179 GLY A CA 1
ATOM 1333 C C . GLY A 1 179 ? 11.181 -3.355 -15.735 1.00 97.62 179 GLY A C 1
ATOM 1334 O O . GLY A 1 179 ? 12.001 -2.650 -16.322 1.00 97.62 179 GLY A O 1
ATOM 1335 N N . ALA A 1 180 ? 11.100 -4.671 -15.938 1.00 97.50 180 ALA A N 1
ATOM 1336 C CA . ALA A 1 180 ? 11.941 -5.394 -16.890 1.00 97.50 180 ALA A CA 1
ATOM 1337 C C . ALA A 1 180 ? 11.644 -4.978 -18.340 1.00 97.50 180 ALA A C 1
ATOM 1339 O O . ALA A 1 180 ? 12.570 -4.639 -19.075 1.00 97.50 180 ALA A O 1
ATOM 1340 N N . ALA A 1 181 ? 10.366 -4.900 -18.721 1.00 97.19 181 ALA A N 1
ATOM 1341 C CA . ALA A 1 181 ? 9.950 -4.440 -20.045 1.00 97.19 181 ALA A CA 1
ATOM 1342 C C . ALA A 1 181 ? 10.414 -3.000 -20.324 1.00 97.19 181 ALA A C 1
ATOM 1344 O O . ALA A 1 181 ? 10.939 -2.713 -21.396 1.00 97.19 181 ALA A O 1
ATOM 1345 N N . ARG A 1 182 ? 10.311 -2.091 -19.342 1.00 97.88 182 ARG A N 1
ATOM 1346 C CA . ARG A 1 182 ? 10.830 -0.718 -19.469 1.00 97.88 182 ARG A CA 1
ATOM 1347 C C . ARG A 1 182 ? 12.335 -0.680 -19.699 1.00 97.88 182 ARG A C 1
ATOM 1349 O O . ARG A 1 182 ? 12.788 0.120 -20.510 1.00 97.88 182 ARG A O 1
ATOM 1356 N N . LYS A 1 183 ? 13.105 -1.529 -19.012 1.00 97.69 183 LYS A N 1
ATOM 1357 C CA . LYS A 1 183 ? 14.556 -1.627 -19.232 1.00 97.69 183 LYS A CA 1
ATOM 1358 C C . LYS A 1 183 ? 14.873 -2.114 -20.644 1.00 97.69 183 LYS A C 1
ATOM 1360 O O . LYS A 1 183 ? 15.718 -1.514 -21.293 1.00 97.69 183 LYS A O 1
ATOM 1365 N N . GLN A 1 184 ? 14.160 -3.129 -21.133 1.00 97.62 184 GLN A N 1
ATOM 1366 C CA . GLN A 1 184 ? 14.332 -3.644 -22.497 1.00 97.62 184 GLN A CA 1
ATOM 1367 C C . GLN A 1 184 ? 13.987 -2.595 -23.557 1.00 97.62 184 GLN A C 1
ATOM 1369 O O . GLN A 1 184 ? 14.741 -2.408 -24.507 1.00 97.62 184 GLN A O 1
ATOM 1374 N N . VAL A 1 185 ? 12.878 -1.869 -23.378 1.00 97.88 185 VAL A N 1
ATOM 1375 C CA . VAL A 1 185 ? 12.506 -0.763 -24.271 1.00 97.88 185 VAL A CA 1
ATOM 1376 C C . VAL A 1 185 ? 13.551 0.347 -24.212 1.00 97.88 185 VAL A C 1
ATOM 1378 O O . VAL A 1 185 ? 13.951 0.842 -25.258 1.00 97.88 185 VAL A O 1
ATOM 1381 N N . GLY A 1 186 ? 14.031 0.708 -23.019 1.00 98.12 186 GLY A N 1
ATOM 1382 C CA . GLY A 1 186 ? 15.095 1.697 -22.850 1.00 98.12 186 GLY A CA 1
ATOM 1383 C C . GLY A 1 186 ? 16.384 1.296 -23.568 1.00 98.12 186 GLY A C 1
ATOM 1384 O O . GLY A 1 186 ? 16.949 2.103 -24.298 1.00 98.12 186 GLY A O 1
ATOM 1385 N N . GLU A 1 187 ? 16.808 0.040 -23.432 1.00 98.06 187 GLU A N 1
ATOM 1386 C CA . GLU A 1 187 ? 17.980 -0.497 -24.128 1.00 98.06 187 GLU A CA 1
ATOM 1387 C C . GLU A 1 187 ? 17.797 -0.487 -25.651 1.00 98.06 187 GLU A C 1
ATOM 1389 O O . GLU A 1 187 ? 18.701 -0.078 -26.378 1.00 98.06 187 GLU A O 1
ATOM 1394 N N . LEU A 1 188 ? 16.618 -0.877 -26.147 1.00 98.19 188 LEU A N 1
ATOM 1395 C CA . LEU A 1 188 ? 16.300 -0.815 -27.573 1.00 98.19 188 LEU A CA 1
ATOM 1396 C C . LEU A 1 188 ? 16.358 0.625 -28.100 1.00 98.19 188 LEU A C 1
ATOM 1398 O O . LEU A 1 188 ? 16.882 0.857 -29.187 1.00 98.19 188 LEU A O 1
ATOM 1402 N N . LEU A 1 189 ? 15.863 1.589 -27.323 1.00 98.31 189 LEU A N 1
ATOM 1403 C CA . LEU A 1 189 ? 15.885 3.010 -27.668 1.00 98.31 189 LEU A CA 1
ATOM 1404 C C . LEU A 1 189 ? 17.314 3.561 -27.705 1.00 98.31 189 LEU A C 1
ATOM 1406 O O . LEU A 1 189 ? 17.642 4.318 -28.614 1.00 98.31 189 LEU A O 1
ATOM 1410 N N . MET A 1 190 ? 18.179 3.139 -26.776 1.00 97.75 190 MET A N 1
ATOM 1411 C CA . MET A 1 190 ? 19.601 3.497 -26.806 1.00 97.75 190 MET A CA 1
ATOM 1412 C C . MET A 1 190 ? 20.300 2.916 -28.037 1.00 97.75 190 MET A C 1
ATOM 1414 O O . MET A 1 190 ? 20.940 3.656 -28.775 1.00 97.75 190 MET A O 1
ATOM 1418 N N . ARG A 1 191 ? 20.095 1.624 -28.333 1.00 97.50 191 ARG A N 1
ATOM 1419 C CA . ARG A 1 191 ? 20.654 0.990 -29.541 1.00 97.50 191 ARG A CA 1
ATOM 1420 C C . ARG A 1 191 ? 20.165 1.664 -30.820 1.00 97.50 191 ARG A C 1
ATOM 1422 O O . ARG A 1 191 ? 20.940 1.837 -31.755 1.00 97.50 191 ARG A O 1
ATOM 1429 N N . TYR A 1 192 ? 18.889 2.041 -30.866 1.00 98.19 192 TYR A N 1
ATOM 1430 C CA . TYR A 1 192 ? 18.331 2.788 -31.987 1.00 98.19 192 TYR A CA 1
ATOM 1431 C C . TYR A 1 192 ? 18.987 4.165 -32.120 1.00 98.19 192 TYR A C 1
ATOM 1433 O O . TYR A 1 192 ? 19.379 4.539 -33.219 1.00 98.19 192 TYR A O 1
ATOM 1441 N N . ASN A 1 193 ? 19.170 4.887 -31.014 1.00 97.88 193 ASN A N 1
ATOM 1442 C CA . ASN A 1 193 ? 19.840 6.183 -31.011 1.00 97.88 193 ASN A CA 1
ATOM 1443 C C . ASN A 1 193 ? 21.296 6.094 -31.508 1.00 97.88 193 ASN A C 1
ATOM 1445 O O . ASN A 1 193 ? 21.729 6.911 -32.328 1.00 97.88 193 ASN A O 1
ATOM 1449 N N . ASP A 1 194 ? 22.033 5.072 -31.073 1.00 97.75 194 ASP A N 1
ATOM 1450 C CA . ASP A 1 194 ? 23.407 4.818 -31.517 1.00 97.75 194 ASP A CA 1
ATOM 1451 C C . ASP A 1 194 ? 23.444 4.448 -33.007 1.00 97.75 194 ASP A C 1
ATOM 1453 O O . ASP A 1 194 ? 24.265 4.960 -33.772 1.00 97.75 194 ASP A O 1
ATOM 1457 N N . TYR A 1 195 ? 22.498 3.620 -33.459 1.00 98.06 195 TYR A N 1
ATOM 1458 C CA . TYR A 1 195 ? 22.333 3.299 -34.875 1.00 98.06 195 TYR A CA 1
ATOM 1459 C C . TYR A 1 195 ? 22.027 4.548 -35.714 1.00 98.06 195 TYR A C 1
ATOM 1461 O O . TYR A 1 195 ? 22.641 4.758 -36.756 1.00 98.06 195 TYR A O 1
ATOM 1469 N N . THR A 1 196 ? 21.133 5.428 -35.257 1.00 97.94 196 THR A N 1
ATOM 1470 C CA . THR A 1 196 ? 20.831 6.670 -35.984 1.00 97.94 196 THR A CA 1
ATOM 1471 C C . THR A 1 196 ? 22.009 7.638 -36.003 1.00 97.94 196 THR A C 1
ATOM 1473 O O . THR A 1 196 ? 22.238 8.285 -37.025 1.00 97.94 196 THR A O 1
ATOM 1476 N N . SER A 1 197 ? 22.787 7.708 -34.920 1.00 97.81 197 SER A N 1
ATOM 1477 C CA . SER A 1 197 ? 23.992 8.544 -34.856 1.00 97.81 197 SER A CA 1
ATOM 1478 C C . SER A 1 197 ? 25.055 8.046 -35.836 1.00 97.81 197 SER A C 1
ATOM 1480 O O . SER A 1 197 ? 25.510 8.805 -36.685 1.00 97.81 197 SER A O 1
ATOM 1482 N N . THR A 1 198 ? 25.360 6.745 -35.812 1.00 97.88 198 THR A N 1
ATOM 1483 C CA . THR A 1 198 ? 26.336 6.138 -36.735 1.00 97.88 198 THR A CA 1
ATOM 1484 C C . THR A 1 198 ? 25.897 6.235 -38.198 1.00 97.88 198 THR A C 1
ATOM 1486 O O . THR A 1 198 ? 26.719 6.512 -39.070 1.00 97.88 198 THR A O 1
ATOM 1489 N N . MET A 1 199 ? 24.601 6.068 -38.485 1.00 97.62 199 MET A N 1
ATOM 1490 C CA . MET A 1 199 ? 24.062 6.251 -39.835 1.00 97.62 199 MET A CA 1
ATOM 1491 C C . MET A 1 199 ? 24.179 7.709 -40.295 1.00 97.62 199 MET A C 1
ATOM 1493 O O . MET A 1 199 ? 24.532 7.961 -41.445 1.00 97.62 199 MET A O 1
ATOM 1497 N N . SER A 1 200 ? 23.927 8.671 -39.404 1.00 98.06 200 SER A N 1
ATOM 1498 C CA . SER A 1 200 ? 24.094 10.099 -39.702 1.00 98.06 200 SER A CA 1
ATOM 1499 C C . SER A 1 200 ? 25.555 10.438 -39.998 1.00 98.06 200 SER A C 1
ATOM 1501 O O . SER A 1 200 ? 25.833 11.114 -40.987 1.00 98.06 200 SER A O 1
ATOM 1503 N N . ASP A 1 201 ? 26.493 9.902 -39.218 1.00 97.38 201 ASP A N 1
ATOM 1504 C CA . ASP A 1 201 ? 27.929 10.069 -39.462 1.00 97.38 201 ASP A CA 1
ATOM 1505 C C . ASP A 1 201 ? 28.357 9.457 -40.804 1.00 97.38 201 ASP A C 1
ATOM 1507 O O . ASP A 1 201 ? 29.110 10.079 -41.557 1.00 97.38 201 ASP A O 1
ATOM 1511 N N . LEU A 1 202 ? 27.835 8.274 -41.150 1.00 97.88 202 LEU A N 1
ATOM 1512 C CA . LEU A 1 202 ? 28.079 7.645 -42.450 1.00 97.88 202 LEU A CA 1
ATOM 1513 C C . LEU A 1 202 ? 27.547 8.510 -43.598 1.00 97.88 202 LEU A C 1
ATOM 1515 O O . LEU A 1 202 ? 28.241 8.693 -44.597 1.00 97.88 202 LEU A O 1
ATOM 1519 N N . PHE A 1 203 ? 26.342 9.068 -43.462 1.00 98.25 203 PHE A N 1
ATOM 1520 C CA . PHE A 1 203 ? 25.789 9.988 -44.456 1.00 98.25 203 PHE A CA 1
ATOM 1521 C C . PHE A 1 203 ? 26.651 11.242 -44.616 1.00 98.25 203 PHE A C 1
ATOM 1523 O O . PHE A 1 203 ? 26.877 11.677 -45.746 1.00 98.25 203 PHE A O 1
ATOM 1530 N N . LEU A 1 204 ? 27.177 11.795 -43.520 1.00 97.88 204 LEU A N 1
ATOM 1531 C CA . LEU A 1 204 ? 28.095 12.933 -43.571 1.00 97.88 204 LEU A CA 1
ATOM 1532 C C . LEU A 1 204 ? 29.421 12.577 -44.263 1.00 97.88 204 LEU A C 1
ATOM 1534 O O . LEU A 1 204 ? 29.916 13.380 -45.053 1.00 97.88 204 LEU A O 1
ATOM 1538 N N . ASP A 1 205 ? 29.988 11.391 -44.019 1.00 98.19 205 ASP A N 1
ATOM 1539 C CA . ASP A 1 205 ? 31.206 10.933 -44.708 1.00 98.19 205 ASP A CA 1
ATOM 1540 C C . ASP A 1 205 ? 30.959 10.723 -46.208 1.00 98.19 205 ASP A C 1
ATOM 1542 O O . ASP A 1 205 ? 31.706 11.230 -47.046 1.00 98.19 205 ASP A O 1
ATOM 1546 N N . VAL A 1 206 ? 29.863 10.051 -46.572 1.00 98.19 206 VAL A N 1
ATOM 1547 C CA . VAL A 1 206 ? 29.473 9.865 -47.979 1.00 98.19 206 VAL A CA 1
ATOM 1548 C C . VAL A 1 206 ? 29.281 11.212 -48.671 1.00 98.19 206 VAL A C 1
ATOM 1550 O O . VAL A 1 206 ? 29.776 11.395 -49.782 1.00 98.19 206 VAL A O 1
ATOM 1553 N N . HIS A 1 207 ? 28.624 12.170 -48.015 1.00 98.06 207 HIS A N 1
ATOM 1554 C CA . HIS A 1 207 ? 28.426 13.505 -48.569 1.00 98.06 207 HIS A CA 1
ATOM 1555 C C . HIS A 1 207 ? 29.757 14.228 -48.819 1.00 98.06 207 HIS A C 1
ATOM 1557 O O . HIS A 1 207 ? 29.982 14.717 -49.923 1.00 98.06 207 HIS A O 1
ATOM 1563 N N . ARG A 1 208 ? 30.683 14.211 -47.851 1.00 97.81 208 ARG A N 1
ATOM 1564 C CA . ARG A 1 208 ? 32.022 14.807 -48.018 1.00 97.81 208 ARG A CA 1
ATOM 1565 C C . ARG A 1 208 ? 32.810 14.150 -49.151 1.00 97.81 208 ARG A C 1
ATOM 1567 O O . ARG A 1 208 ? 33.479 14.836 -49.918 1.00 97.81 208 ARG A O 1
ATOM 1574 N N . ARG A 1 209 ? 32.743 12.821 -49.281 1.00 97.75 209 ARG A N 1
ATOM 1575 C CA . ARG A 1 209 ? 33.414 12.099 -50.376 1.00 97.75 209 ARG A CA 1
ATOM 1576 C C . ARG A 1 209 ? 32.819 12.447 -51.736 1.00 97.75 209 ARG A C 1
ATOM 1578 O O . ARG A 1 209 ? 33.578 12.619 -52.686 1.00 97.75 209 ARG A O 1
ATOM 1585 N N . LEU A 1 210 ? 31.493 12.568 -51.825 1.00 98.12 210 LEU A N 1
ATOM 1586 C CA . LEU A 1 210 ? 30.816 13.016 -53.041 1.00 98.12 210 LEU A CA 1
ATOM 1587 C C . LEU A 1 210 ? 31.232 14.437 -53.415 1.00 98.12 210 LEU A C 1
ATOM 1589 O O . LEU A 1 210 ? 31.576 14.658 -54.568 1.00 98.12 210 LEU A O 1
ATOM 1593 N N . GLU A 1 211 ? 31.310 15.358 -52.456 1.00 98.06 211 GLU A N 1
ATOM 1594 C CA . GLU A 1 211 ? 31.758 16.735 -52.698 1.00 98.06 211 GLU A CA 1
ATOM 1595 C C . GLU A 1 211 ? 33.194 16.786 -53.249 1.00 98.06 211 GLU A C 1
ATOM 1597 O O . GLU A 1 211 ? 33.463 17.455 -54.248 1.00 98.06 211 GLU A O 1
ATOM 1602 N N . VAL A 1 212 ? 34.119 16.006 -52.673 1.00 97.75 212 VAL A N 1
ATOM 1603 C CA . VAL A 1 212 ? 35.495 15.895 -53.191 1.00 97.75 212 VAL A CA 1
ATOM 1604 C C . VAL A 1 212 ? 35.505 15.302 -54.603 1.00 97.75 212 VAL A C 1
ATOM 1606 O O . VAL A 1 212 ? 36.222 15.793 -55.479 1.00 97.75 212 VAL A O 1
ATOM 1609 N N . MET A 1 213 ? 34.710 14.261 -54.860 1.00 98.06 213 MET A N 1
ATOM 1610 C CA . MET A 1 213 ? 34.599 13.678 -56.199 1.00 98.06 213 MET A CA 1
ATOM 1611 C C . MET A 1 213 ? 34.033 14.685 -57.205 1.00 98.06 213 MET A C 1
ATOM 1613 O O . MET A 1 213 ? 34.613 14.850 -58.278 1.00 98.06 213 MET A O 1
ATOM 1617 N N . GLU A 1 214 ? 32.972 15.407 -56.857 1.00 97.81 214 GLU A N 1
ATOM 1618 C CA . GLU A 1 214 ? 32.388 16.463 -57.687 1.00 97.81 214 GLU A CA 1
ATOM 1619 C C . GLU A 1 214 ? 33.406 17.565 -57.986 1.00 97.81 214 GLU A C 1
ATOM 1621 O O . GLU A 1 214 ? 33.551 17.973 -59.141 1.00 97.81 214 GLU A O 1
ATOM 1626 N N . GLU A 1 215 ? 34.186 17.998 -56.993 1.00 97.56 215 GLU A N 1
ATOM 1627 C CA . GLU A 1 215 ? 35.228 18.997 -57.205 1.00 97.56 215 GLU A CA 1
ATOM 1628 C C . GLU A 1 215 ? 36.325 18.483 -58.151 1.00 97.56 215 GLU A C 1
ATOM 1630 O O . GLU A 1 215 ? 36.752 19.202 -59.063 1.00 97.56 215 GLU A O 1
ATOM 1635 N N . THR A 1 216 ? 36.776 17.236 -57.983 1.00 97.50 216 THR A N 1
ATOM 1636 C CA . THR A 1 216 ? 37.795 16.643 -58.868 1.00 97.50 216 THR A CA 1
ATOM 1637 C C . THR A 1 216 ? 37.294 16.488 -60.304 1.00 97.50 216 THR A C 1
ATOM 1639 O O . THR A 1 216 ? 38.026 16.832 -61.236 1.00 97.50 216 THR A O 1
ATOM 1642 N N . VAL A 1 217 ? 36.039 16.069 -60.499 1.00 97.62 217 VAL A N 1
ATOM 1643 C CA . VAL A 1 217 ? 35.398 15.996 -61.820 1.00 97.62 217 VAL A CA 1
ATOM 1644 C C . VAL A 1 217 ? 35.272 17.393 -62.423 1.00 97.62 217 VAL A C 1
ATOM 1646 O O . VAL A 1 217 ? 35.695 17.605 -63.557 1.00 97.62 217 VAL A O 1
ATOM 1649 N N . ALA A 1 218 ? 34.800 18.381 -61.660 1.00 96.69 218 ALA A N 1
ATOM 1650 C CA . ALA A 1 218 ? 34.686 19.760 -62.128 1.00 96.69 218 ALA A CA 1
ATOM 1651 C C . ALA A 1 218 ? 36.049 20.352 -62.533 1.00 96.69 218 ALA A C 1
ATOM 1653 O O . ALA A 1 218 ? 36.150 21.069 -63.534 1.00 96.69 218 ALA A O 1
ATOM 1654 N N . ARG A 1 219 ? 37.123 20.048 -61.791 1.00 96.44 219 ARG A N 1
ATOM 1655 C CA . ARG A 1 219 ? 38.497 20.437 -62.152 1.00 96.44 219 ARG A CA 1
ATOM 1656 C C . ARG A 1 219 ? 38.962 19.742 -63.436 1.00 96.44 219 ARG A C 1
ATOM 1658 O O . ARG A 1 219 ? 39.484 20.427 -64.317 1.00 96.44 219 ARG A O 1
ATOM 1665 N N . ALA A 1 220 ? 38.730 18.436 -63.577 1.00 96.50 220 ALA A N 1
ATOM 1666 C CA . ALA A 1 220 ? 39.075 17.675 -64.779 1.00 96.50 220 ALA A CA 1
ATOM 1667 C C . ALA A 1 220 ? 38.319 18.180 -66.021 1.00 96.50 220 ALA A C 1
ATOM 1669 O O . ALA A 1 220 ? 38.914 18.356 -67.084 1.00 96.50 220 ALA A O 1
ATOM 1670 N N . GLU A 1 221 ? 37.031 18.505 -65.886 1.00 95.69 221 GLU A N 1
ATOM 1671 C CA . GLU A 1 221 ? 36.246 19.105 -66.965 1.00 95.69 221 GLU A CA 1
ATOM 1672 C C . GLU A 1 221 ? 36.769 20.484 -67.368 1.00 95.69 221 GLU A C 1
ATOM 1674 O O . GLU A 1 221 ? 36.866 20.784 -68.557 1.00 95.69 221 GLU A O 1
ATOM 1679 N N . ARG A 1 222 ? 37.117 21.342 -66.399 1.00 94.88 222 ARG A N 1
ATOM 1680 C CA . ARG A 1 222 ? 37.707 22.658 -66.691 1.00 94.88 222 ARG A CA 1
ATOM 1681 C C . ARG A 1 222 ? 39.048 22.522 -67.408 1.00 94.88 222 ARG A C 1
ATOM 1683 O O . ARG A 1 222 ? 39.278 23.267 -68.354 1.00 94.88 222 ARG A O 1
ATOM 1690 N N . ALA A 1 223 ? 39.906 21.591 -66.990 1.00 94.56 223 ALA A N 1
ATOM 1691 C CA . ALA A 1 223 ? 41.173 21.314 -67.668 1.00 94.56 223 ALA A CA 1
ATOM 1692 C C . ALA A 1 223 ? 40.937 20.850 -69.114 1.00 94.56 223 ALA A C 1
ATOM 1694 O O . ALA A 1 223 ? 41.466 21.450 -70.045 1.00 94.56 223 ALA A O 1
ATOM 1695 N N . ARG A 1 224 ? 40.036 19.882 -69.316 1.00 93.88 224 ARG A N 1
ATOM 1696 C CA . ARG A 1 224 ? 39.670 19.385 -70.649 1.00 93.88 224 ARG A CA 1
ATOM 1697 C C . ARG A 1 224 ? 39.079 20.474 -71.551 1.00 93.88 224 ARG A C 1
ATOM 1699 O O . ARG A 1 224 ? 39.390 20.515 -72.738 1.00 93.88 224 ARG A O 1
ATOM 1706 N N . ARG A 1 225 ? 38.236 21.368 -71.015 1.00 93.75 225 ARG A N 1
ATOM 1707 C CA . ARG A 1 225 ? 37.698 22.515 -71.772 1.00 93.75 225 ARG A CA 1
ATOM 1708 C C . ARG A 1 225 ? 38.804 23.477 -72.212 1.00 93.75 225 ARG A C 1
ATOM 1710 O O . ARG A 1 225 ? 38.737 23.964 -73.334 1.00 93.75 225 ARG A O 1
ATOM 1717 N N . LYS A 1 226 ? 39.808 23.732 -71.365 1.00 93.38 226 LYS A N 1
ATOM 1718 C CA . LYS A 1 226 ? 40.965 24.573 -71.719 1.00 93.38 226 LYS A CA 1
ATOM 1719 C C . LYS A 1 226 ? 41.808 23.939 -72.823 1.00 93.38 226 LYS A C 1
ATOM 1721 O O . LYS A 1 226 ? 42.063 24.600 -73.817 1.00 93.38 226 LYS A O 1
ATOM 1726 N N . GLU A 1 227 ? 42.141 22.654 -72.704 1.00 92.62 227 GLU A N 1
ATOM 1727 C CA . GLU A 1 227 ? 42.892 21.936 -73.747 1.00 92.62 227 GLU A CA 1
ATOM 1728 C C . GLU A 1 227 ? 42.170 21.944 -75.100 1.00 92.62 227 GLU A C 1
ATOM 1730 O O . GLU A 1 227 ? 42.799 22.088 -76.143 1.00 92.62 227 GLU A O 1
ATOM 1735 N N . LEU A 1 228 ? 40.842 21.784 -75.102 1.00 91.75 228 LEU A N 1
ATOM 1736 C CA . LEU A 1 228 ? 40.057 21.882 -76.332 1.00 91.75 228 LEU A CA 1
ATOM 1737 C C . LEU A 1 228 ? 40.054 23.305 -76.899 1.00 91.75 228 LEU A C 1
ATOM 1739 O O . LEU A 1 228 ? 40.146 23.450 -78.111 1.00 91.75 228 LEU A O 1
ATOM 1743 N N . ALA A 1 229 ? 39.974 24.332 -76.052 1.00 90.31 229 ALA A N 1
ATOM 1744 C CA . ALA A 1 229 ? 40.028 25.727 -76.483 1.00 90.31 229 ALA A CA 1
ATOM 1745 C C . ALA A 1 229 ? 41.409 26.142 -77.020 1.00 90.31 229 ALA A C 1
ATOM 1747 O O . ALA A 1 229 ? 41.479 27.038 -77.843 1.00 90.31 229 ALA A O 1
ATOM 1748 N N . GLU A 1 230 ? 42.496 25.503 -76.581 1.00 89.06 230 GLU A N 1
ATOM 1749 C CA . GLU A 1 230 ? 43.850 25.740 -77.108 1.00 89.06 230 GLU A CA 1
ATOM 1750 C C . GLU A 1 230 ? 44.117 25.022 -78.443 1.00 89.06 230 GLU A C 1
ATOM 1752 O O . GLU A 1 230 ? 45.062 25.362 -79.152 1.00 89.06 230 GLU A O 1
ATOM 1757 N N . ARG A 1 231 ? 43.313 24.006 -78.788 1.00 82.81 231 ARG A N 1
ATOM 1758 C CA . ARG A 1 231 ? 43.461 23.219 -80.026 1.00 82.81 231 ARG A CA 1
ATOM 1759 C C . ARG A 1 231 ? 42.735 23.804 -81.240 1.00 82.81 231 ARG A C 1
ATOM 1761 O O . ARG A 1 231 ? 43.006 23.340 -82.347 1.00 82.81 231 ARG A O 1
ATOM 1768 N N . TYR A 1 232 ? 41.817 24.746 -81.039 1.00 67.38 232 TYR A N 1
ATOM 1769 C CA . TYR A 1 232 ? 41.030 25.410 -82.085 1.00 67.38 232 TYR A CA 1
ATOM 1770 C C . TYR A 1 232 ? 41.343 26.902 -82.114 1.00 67.38 232 TYR A C 1
ATOM 1772 O O . TYR A 1 232 ? 41.355 27.459 -83.233 1.00 67.38 232 TYR A O 1
#

Sequence (232 aa):
MGSDPLAESSIIPLELRLRALEAQVLGVGSSLSDRVEPPHDGRAVSVNLRVGEIHDKLEAASSSSDALKRLINGYQQYLPLLTLSHEPTPTSQKDSSGQGTAEDETAITPSDLLSDEVKLAMVLEAAGDIRTAERDLRDIELLRSRGVEGAGTLEEVISLKSNLASGIRAAQSRGRDLGAARKQVGELLMRYNDYTSTMSDLFLDVHRRLEVMEETVARAERARRKELAERY

Foldseek 3Di:
DDDDPPPVVVVVVVVVVVVVVVCVLVPPPPDDDDDDDDDDDPDDPPSVNVVVVVVVVLVVVCVVDVVSVVCVVCVVVCVVVVPPPDDPPPDDDDDDDDDDDDDDPPPCDVVNVDDVVVVVVVCVVCVVVVVVVVVVVVVVVVCVVVVVPPVNCVVVVVVCVVVVVVVVVVVVVVVVVVVVVVVVVVVVVVVVVVVVVVVVVVVVVVVVVVVVVVVVVVVVVVVVVVVVVVVD

InterPro domains:
  IPR009991 Dynactin subunit 3 [PF07426] (14-204)
  IPR009991 Dynactin subunit 3 [PTHR28360] (9-216)

Organism: NCBI:txid1890683

Radius of gyration: 54.38 Å; chains: 1; bounding box: 95×88×162 Å